Protein AF-A0A8S9FC81-F1 (afdb_monomer_lite)

Organism: NCBI:txid2052820

InterPro domains:
  IPR025254 CCDC113/CCDC96, coiled-coil [PF13870] (86-259)
  IPR051885 Coiled-coil domain-containing protein involved in ciliogenesis [PTHR15654] (4-270)

Secondary structure (DSSP, 8-state):
-HHHHHHHHHHHHHHHHHHHHHHHHHHHHHHHHHHHHHHHHHHHHHHHHHHHHHHHHHHHHHHHHTTTTSHHHHHHHHHHHHHHHHHHHHHHHHHHHHHHHHHHHHHHHHHHHHHHHHHHHHHHHHHHHHHHHHHHHHHHHHHHHHHHHHHHHHHHHHHHHHHHHHHHHHHHHHHHHHHHHHHHHHHHHHHHHHHHHHHHHHHHHHHHHHHHHHHHHHHGGGG-HHHHHHHHHHHHHHHHHHHHHHHHHHHHHHHHHHHHHHHHHHHHS--

Sequence (271 aa):
GGPQLYAQRLLRLRELREQRERAAATCRERVAARRRGGEERRARAGAEWAAFQARKKAVAVVSLGRRLGGREAAAKAVDRIQAGERDKEERVREARVENLKLKHEIQNLETILKAQGEQVEGQHFMDFELMKKENQKHSEKIDDLSDEILKLKKKVSNTVHILSQFREKLEFVEAENQGRRAELLDMETVLSQKRDILTKTKQARDRLRRNNLKLQQKRGLLGNETLLRDFEEKVDTVELLTQRLETLKCHHAGLILTCRGIQKKIKQANS

Structure (mmCIF, N/CA/C/O backbone):
data_AF-A0A8S9FC81-F1
#
_entry.id   AF-A0A8S9FC81-F1
#
loop_
_atom_site.group_PDB
_atom_site.id
_atom_site.type_symbol
_atom_site.label_atom_id
_atom_site.label_alt_id
_atom_site.label_comp_id
_atom_site.label_asym_id
_atom_site.label_entity_id
_atom_site.label_seq_id
_atom_site.pdbx_PDB_ins_code
_atom_site.Cartn_x
_atom_site.Cartn_y
_atom_site.Cartn_z
_atom_site.occupancy
_atom_site.B_iso_or_equiv
_atom_site.auth_seq_id
_atom_site.auth_comp_id
_atom_site.auth_asym_id
_atom_site.auth_atom_id
_atom_site.pdbx_PDB_model_num
ATOM 1 N N . GLY A 1 1 ? -41.881 27.854 7.661 1.00 58.25 1 GLY A N 1
ATOM 2 C CA . GLY A 1 1 ? -42.026 26.640 8.495 1.00 58.25 1 GLY A CA 1
ATOM 3 C C . GLY A 1 1 ? -41.435 26.723 9.906 1.00 58.25 1 GLY A C 1
ATOM 4 O O . GLY A 1 1 ? -41.844 25.937 10.743 1.00 58.25 1 GLY A O 1
ATOM 5 N N . GLY A 1 2 ? -40.509 27.640 10.223 1.00 72.56 2 GLY A N 1
ATOM 6 C CA . GLY A 1 2 ? -39.868 27.721 11.553 1.00 72.56 2 GLY A CA 1
ATOM 7 C C . GLY A 1 2 ? -40.775 28.033 12.765 1.00 72.56 2 GLY A C 1
ATOM 8 O O . GLY A 1 2 ? -40.686 27.314 13.761 1.00 72.56 2 GLY A O 1
ATOM 9 N N . PRO A 1 3 ? -41.674 29.041 12.718 1.00 76.88 3 PRO A N 1
ATOM 10 C CA . PRO A 1 3 ? -42.471 29.422 13.894 1.00 76.88 3 PRO A CA 1
ATOM 11 C C . PRO A 1 3 ? -43.535 28.381 14.279 1.00 76.88 3 PRO A C 1
ATOM 13 O O . PRO A 1 3 ? -43.811 28.189 15.459 1.00 76.88 3 PRO A O 1
ATOM 16 N N . GLN A 1 4 ? -44.080 27.648 13.303 1.00 78.25 4 GLN A N 1
ATOM 17 C CA . GLN A 1 4 ? -45.053 26.572 13.542 1.00 78.25 4 GLN A CA 1
ATOM 18 C C . GLN A 1 4 ? -44.409 25.355 14.226 1.00 78.25 4 GLN A C 1
ATOM 20 O O . GLN A 1 4 ? -44.964 24.823 15.183 1.00 78.25 4 GLN A O 1
ATOM 25 N N . LEU A 1 5 ? -43.201 24.960 13.804 1.00 81.81 5 LEU A N 1
ATOM 26 C CA . LEU A 1 5 ? -42.445 23.873 14.439 1.00 81.81 5 LEU A CA 1
ATOM 27 C C . LEU A 1 5 ? -42.017 24.228 15.870 1.00 81.81 5 LEU A C 1
ATOM 29 O O . LEU A 1 5 ? -42.019 23.372 16.755 1.00 81.81 5 LEU A O 1
ATOM 33 N N . TYR A 1 6 ? -41.677 25.494 16.119 1.00 86.94 6 TYR A N 1
ATOM 34 C CA . TYR A 1 6 ? -41.369 25.983 17.462 1.00 86.94 6 TYR A CA 1
ATOM 35 C C . TYR A 1 6 ? -42.603 25.956 18.379 1.00 86.94 6 TYR A C 1
ATOM 37 O O . TYR A 1 6 ? -42.530 25.425 19.488 1.00 86.94 6 TYR A O 1
ATOM 45 N N . ALA A 1 7 ? -43.758 26.425 17.892 1.00 90.19 7 ALA A N 1
ATOM 46 C CA . ALA A 1 7 ? -45.024 26.349 18.621 1.00 90.19 7 ALA A CA 1
ATOM 47 C C . ALA A 1 7 ? -45.426 24.897 18.942 1.00 90.19 7 ALA A C 1
ATOM 49 O O . ALA A 1 7 ? -45.827 24.597 20.067 1.00 90.19 7 ALA A O 1
ATOM 50 N N . GLN A 1 8 ? -45.236 23.971 17.998 1.00 91.38 8 GLN A N 1
ATOM 51 C CA . GLN A 1 8 ? -45.510 22.546 18.197 1.00 91.38 8 GLN A CA 1
ATOM 52 C C . GLN A 1 8 ? -44.597 21.917 19.266 1.00 91.38 8 GLN A C 1
ATOM 54 O O . GLN A 1 8 ? -45.060 21.139 20.100 1.00 91.38 8 GLN A O 1
ATOM 59 N N . ARG A 1 9 ? -43.309 22.291 19.305 1.00 88.94 9 ARG A N 1
ATOM 60 C CA . ARG A 1 9 ? -42.377 21.858 20.363 1.00 88.94 9 ARG A CA 1
ATOM 61 C C . ARG A 1 9 ? -42.756 22.420 21.735 1.00 88.94 9 ARG A C 1
ATOM 63 O O . ARG A 1 9 ? -42.668 21.695 22.723 1.00 88.94 9 ARG A O 1
ATOM 70 N N . LEU A 1 10 ? -43.206 23.675 21.811 1.00 93.00 10 LEU A N 1
ATOM 71 C CA . LEU A 1 10 ? -43.679 24.282 23.061 1.00 93.00 10 LEU A CA 1
ATOM 72 C C . LEU A 1 10 ? -44.943 23.600 23.596 1.00 93.00 10 LEU A C 1
ATOM 74 O O . LEU A 1 10 ? -45.017 23.315 24.792 1.00 93.00 10 LEU A O 1
ATOM 78 N N . LEU A 1 11 ? -45.901 23.282 22.720 1.00 94.56 11 LEU A N 1
ATOM 79 C CA . LEU A 1 11 ? -47.087 22.500 23.080 1.00 94.56 11 LEU A CA 1
ATOM 80 C C . LEU A 1 11 ? -46.692 21.121 23.609 1.00 94.56 11 LEU A C 1
ATOM 82 O O . LEU A 1 11 ? -47.126 20.734 24.692 1.00 94.56 11 LEU A O 1
ATOM 86 N N . ARG A 1 12 ? -45.779 20.428 22.921 1.00 93.00 12 ARG A N 1
ATOM 87 C CA . ARG A 1 12 ? -45.289 19.122 23.369 1.00 93.00 12 ARG A CA 1
ATOM 88 C C . ARG A 1 12 ? -44.595 19.184 24.731 1.00 93.00 12 ARG A C 1
ATOM 90 O O . ARG A 1 12 ? -44.791 18.306 25.564 1.00 93.00 12 ARG A O 1
ATOM 97 N N . LEU A 1 13 ? -43.801 20.223 24.987 1.00 93.62 13 LEU A N 1
ATOM 98 C CA . LEU A 1 13 ? -43.180 20.438 26.297 1.00 93.62 13 LEU A CA 1
ATOM 99 C C . LEU A 1 13 ? -44.221 20.690 27.391 1.00 93.62 13 LEU A C 1
ATOM 101 O O . LEU A 1 13 ? -44.049 20.205 28.509 1.00 93.62 13 LEU A O 1
ATOM 105 N N . ARG A 1 14 ? -45.294 21.423 27.084 1.00 94.88 14 ARG A N 1
ATOM 106 C CA . ARG A 1 14 ? -46.402 21.655 28.017 1.00 94.88 14 ARG A CA 1
ATOM 107 C C . ARG A 1 14 ? -47.142 20.357 28.336 1.00 94.88 14 ARG A C 1
ATOM 109 O O . ARG A 1 14 ? -47.314 20.051 29.511 1.00 94.88 14 ARG A O 1
ATOM 116 N N . GLU A 1 15 ? -47.474 19.559 27.324 1.00 94.81 15 GLU A N 1
ATOM 117 C CA . GLU A 1 15 ? -48.073 18.228 27.502 1.00 94.81 15 GLU A CA 1
ATOM 118 C C . GLU A 1 15 ? -47.199 17.324 28.378 1.00 94.81 15 GLU A C 1
ATOM 120 O O . GLU A 1 15 ? -47.694 16.694 29.309 1.00 94.81 15 GLU A O 1
ATOM 125 N N . LEU A 1 16 ? -45.888 17.284 28.120 1.00 93.44 16 LEU A N 1
ATOM 126 C CA . LEU A 1 16 ? -44.947 16.484 28.906 1.00 93.44 16 LEU A CA 1
ATOM 127 C C . LEU A 1 16 ? -44.860 16.959 30.363 1.00 93.44 16 LEU A C 1
ATOM 129 O O . LEU A 1 16 ? -44.743 16.135 31.271 1.00 93.44 16 LEU A O 1
ATOM 133 N N . ARG A 1 17 ? -44.939 18.272 30.611 1.00 94.31 17 ARG A N 1
ATOM 134 C CA . ARG A 1 17 ? -44.988 18.827 31.973 1.00 94.31 17 ARG A CA 1
ATOM 135 C C . ARG A 1 17 ? -46.270 18.424 32.692 1.00 94.31 17 ARG A C 1
ATOM 137 O O . ARG A 1 17 ? -46.181 17.899 33.797 1.00 94.31 17 ARG A O 1
ATOM 144 N N . GLU A 1 18 ? -47.426 18.578 32.050 1.00 95.19 18 GLU A N 1
ATOM 145 C CA . GLU A 1 18 ? -48.719 18.180 32.620 1.00 95.19 18 GLU A CA 1
ATOM 146 C C . GLU A 1 18 ? -48.777 16.669 32.893 1.00 95.19 18 GLU A C 1
ATOM 148 O O . GLU A 1 18 ? -49.243 16.240 33.947 1.00 95.19 18 GLU A O 1
ATOM 153 N N . GLN A 1 19 ? -48.246 15.842 31.987 1.00 93.00 19 GLN A N 1
ATOM 154 C CA . GLN A 1 19 ? -48.115 14.398 32.201 1.00 93.00 19 GLN A CA 1
ATOM 155 C C . GLN A 1 19 ? -47.216 14.084 33.401 1.00 93.00 19 GLN A C 1
ATOM 157 O O . GLN A 1 19 ? -47.571 13.242 34.229 1.00 93.00 19 GLN A O 1
ATOM 162 N N . ARG A 1 20 ? -46.082 14.783 33.539 1.00 93.38 20 ARG A N 1
ATOM 163 C CA . ARG A 1 20 ? -45.175 14.620 34.683 1.00 93.38 20 ARG A CA 1
ATOM 164 C C . ARG A 1 20 ? -45.843 15.015 35.997 1.00 93.38 20 ARG A C 1
ATOM 166 O O . ARG A 1 20 ? -45.662 14.327 36.997 1.00 93.38 20 ARG A O 1
ATOM 173 N N . GLU A 1 21 ? -46.612 16.098 36.003 1.00 94.38 21 GLU A N 1
ATOM 174 C CA . GLU A 1 21 ? -47.342 16.573 37.181 1.00 94.38 21 GLU A CA 1
ATOM 175 C C . GLU A 1 21 ? -48.452 15.607 37.591 1.00 94.38 21 GLU A C 1
ATOM 177 O O . GLU A 1 21 ? -48.529 15.243 38.765 1.00 94.38 21 GLU A O 1
ATOM 182 N N . ARG A 1 22 ? -49.249 15.113 36.634 1.00 94.50 22 ARG A N 1
ATOM 183 C CA . ARG A 1 22 ? -50.271 14.084 36.889 1.00 94.50 22 ARG A CA 1
ATOM 184 C C . ARG A 1 22 ? -49.640 12.806 37.437 1.00 94.50 22 ARG A C 1
ATOM 186 O O . ARG A 1 22 ? -50.072 12.307 38.471 1.00 94.50 22 ARG A O 1
ATOM 193 N N . ALA A 1 23 ? -48.569 12.321 36.807 1.00 92.56 23 ALA A N 1
ATOM 194 C CA . ALA A 1 23 ? -47.841 11.146 37.279 1.00 92.56 23 ALA A CA 1
ATOM 195 C C . ALA A 1 23 ? -47.263 11.352 38.692 1.00 92.56 23 ALA A C 1
ATOM 197 O O . ALA A 1 23 ? -47.355 10.461 39.539 1.00 92.56 23 ALA A O 1
ATOM 198 N N . ALA A 1 24 ? -46.714 12.537 38.978 1.00 93.56 24 ALA A N 1
ATOM 199 C CA . ALA A 1 24 ? -46.225 12.888 40.306 1.00 93.56 24 ALA A CA 1
ATOM 200 C C . ALA A 1 24 ? -47.358 12.931 41.344 1.00 93.56 24 ALA A C 1
ATOM 202 O O . ALA A 1 24 ? -47.174 12.420 42.449 1.00 93.56 24 ALA A O 1
ATOM 203 N N . ALA A 1 25 ? -48.524 13.486 41.000 1.00 95.12 25 ALA A N 1
ATOM 204 C CA . ALA A 1 25 ? -49.698 13.529 41.871 1.00 95.12 25 ALA A CA 1
ATOM 205 C C . ALA A 1 25 ? -50.192 12.117 42.217 1.00 95.12 25 ALA A C 1
ATOM 207 O O . ALA A 1 25 ? -50.271 11.769 43.396 1.00 95.12 25 ALA A O 1
ATOM 208 N N . THR A 1 26 ? -50.384 11.254 41.216 1.00 95.12 26 THR A N 1
ATOM 209 C CA . THR A 1 26 ? -50.772 9.851 41.434 1.00 95.12 26 THR A CA 1
ATOM 210 C C . THR A 1 26 ? -49.737 9.100 42.277 1.00 95.12 26 THR A C 1
ATOM 212 O O . THR A 1 26 ? -50.085 8.297 43.145 1.00 95.12 26 THR A O 1
ATOM 215 N N . CYS A 1 27 ? -48.442 9.358 42.070 1.00 93.50 27 CYS A N 1
ATOM 216 C CA . CYS A 1 27 ? -47.391 8.742 42.877 1.00 93.50 27 CYS A CA 1
ATOM 217 C C . CYS A 1 27 ? -47.462 9.203 44.345 1.00 93.50 27 CYS A C 1
ATOM 219 O O . CYS A 1 27 ? -47.401 8.371 45.254 1.00 93.50 27 CYS A O 1
ATOM 221 N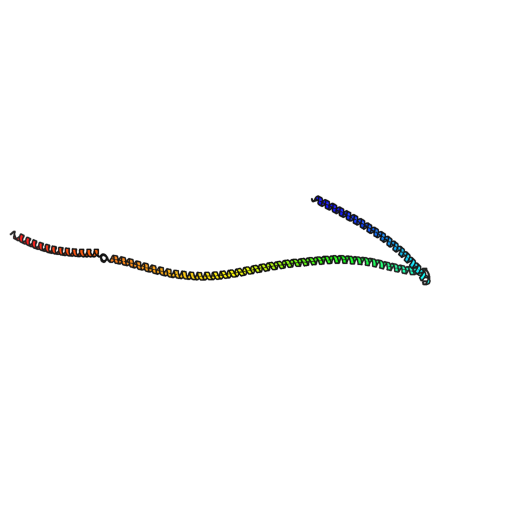 N . ARG A 1 28 ? -47.677 10.505 44.591 1.00 94.31 28 ARG A N 1
ATOM 222 C CA . ARG A 1 28 ? -47.869 11.065 45.943 1.00 94.31 28 ARG A CA 1
ATOM 223 C C . ARG A 1 28 ? -49.071 10.439 46.648 1.00 94.31 28 ARG A C 1
ATOM 225 O O . ARG A 1 28 ? -48.942 10.033 47.802 1.00 94.31 28 ARG A O 1
ATOM 232 N N . GLU A 1 29 ? -50.201 10.296 45.961 1.00 94.88 29 GLU A N 1
ATOM 233 C CA . GLU A 1 29 ? -51.402 9.653 46.508 1.00 94.88 29 GLU A CA 1
ATOM 234 C C . GLU A 1 29 ? -51.147 8.193 46.894 1.00 94.88 29 GLU A C 1
ATOM 236 O O . GLU A 1 29 ? -51.486 7.771 48.002 1.00 94.88 29 GLU A O 1
ATOM 241 N N . ARG A 1 30 ? -50.476 7.425 46.026 1.00 93.75 30 ARG A N 1
ATOM 242 C CA . ARG A 1 30 ? -50.107 6.028 46.307 1.00 93.75 30 ARG A CA 1
ATOM 243 C C . ARG A 1 30 ? -49.173 5.911 47.509 1.00 93.75 30 ARG A C 1
ATOM 245 O O . ARG A 1 30 ? -49.342 5.005 48.327 1.00 93.75 30 ARG A O 1
ATOM 252 N N . VAL A 1 31 ? -48.203 6.817 47.636 1.00 94.38 31 VAL A N 1
ATOM 253 C CA . VAL A 1 31 ? -47.306 6.873 48.800 1.00 94.38 31 VAL A CA 1
ATOM 254 C C . VAL A 1 31 ? -48.097 7.187 50.068 1.00 94.38 31 VAL A C 1
ATOM 256 O O . VAL A 1 31 ? -47.929 6.487 51.066 1.00 94.38 31 VAL A O 1
ATOM 259 N N . ALA A 1 32 ? -48.995 8.174 50.033 1.00 94.25 32 ALA A N 1
ATOM 260 C CA . ALA A 1 32 ? -49.833 8.535 51.174 1.00 94.25 32 ALA A CA 1
ATOM 261 C C . ALA A 1 32 ? -50.751 7.378 51.605 1.00 94.25 32 ALA A C 1
ATOM 263 O O . ALA A 1 32 ? -50.817 7.050 52.789 1.00 94.25 32 ALA A O 1
ATOM 264 N N . ALA A 1 33 ? -51.397 6.698 50.654 1.00 94.38 33 ALA A N 1
ATOM 265 C CA . ALA A 1 33 ? -52.229 5.528 50.928 1.00 94.38 33 ALA A CA 1
ATOM 266 C C . ALA A 1 33 ? -51.424 4.378 51.559 1.00 94.38 33 ALA A C 1
ATOM 268 O O . ALA A 1 33 ? -51.856 3.784 52.548 1.00 94.38 33 ALA A O 1
ATOM 269 N N . ARG A 1 34 ? -50.219 4.092 51.041 1.00 92.94 34 ARG A N 1
ATOM 270 C CA . ARG A 1 34 ? -49.327 3.075 51.623 1.00 92.94 34 ARG A CA 1
ATOM 271 C C . ARG A 1 34 ? -48.847 3.442 53.025 1.00 92.94 34 ARG A C 1
ATOM 273 O O . ARG A 1 34 ? -48.749 2.543 53.858 1.00 92.94 34 ARG A O 1
ATOM 280 N N . ARG A 1 35 ? -48.560 4.723 53.287 1.00 94.00 35 ARG A N 1
ATOM 281 C CA . ARG A 1 35 ? -48.180 5.214 54.621 1.00 94.00 35 ARG A CA 1
ATOM 282 C C . ARG A 1 35 ? -49.304 4.997 55.626 1.00 94.00 35 ARG A C 1
ATOM 284 O O . ARG A 1 35 ? -49.068 4.305 56.609 1.00 94.00 35 ARG A O 1
ATOM 291 N N . ARG A 1 36 ? -50.524 5.448 55.309 1.00 94.12 36 ARG A N 1
ATOM 292 C CA . ARG A 1 36 ? -51.711 5.240 56.159 1.00 94.12 36 ARG A CA 1
ATOM 293 C C . ARG A 1 36 ? -51.942 3.762 56.474 1.00 94.12 36 ARG A C 1
ATOM 295 O O . ARG A 1 36 ? -51.970 3.373 57.635 1.00 94.12 36 ARG A O 1
ATOM 302 N N . GLY A 1 37 ? -51.967 2.904 55.451 1.00 94.69 37 GLY A N 1
ATOM 303 C CA . GLY A 1 37 ? -52.113 1.461 55.674 1.00 94.69 37 GLY A CA 1
ATOM 304 C C . GLY A 1 37 ? -50.946 0.839 56.458 1.00 94.69 37 GLY A C 1
ATOM 305 O O . GLY A 1 37 ? -51.113 -0.168 57.141 1.00 94.69 37 GLY A O 1
ATOM 306 N N . GLY A 1 38 ? -49.744 1.414 56.365 1.00 92.19 38 GLY A N 1
ATOM 307 C CA . GLY A 1 38 ? -48.591 1.021 57.173 1.00 92.19 38 GLY A CA 1
ATOM 308 C C . GLY A 1 38 ? -48.750 1.392 58.647 1.00 92.19 38 GLY A C 1
ATOM 309 O O . GLY A 1 38 ? -48.479 0.556 59.506 1.00 92.19 38 GLY A O 1
ATOM 310 N N . GLU A 1 39 ? -49.207 2.607 58.933 1.00 93.75 39 GLU A N 1
ATOM 311 C CA . GLU A 1 39 ? -49.484 3.104 60.286 1.00 93.75 39 GLU A CA 1
ATOM 312 C C . GLU A 1 39 ? -50.587 2.287 60.962 1.00 93.75 39 GLU A C 1
ATOM 314 O O . GLU A 1 39 ? -50.391 1.811 62.077 1.00 93.75 39 GLU A O 1
ATOM 319 N N . GLU A 1 40 ? -51.686 2.010 60.259 1.00 95.44 40 GLU A N 1
ATOM 320 C CA . GLU A 1 40 ? -52.773 1.165 60.767 1.00 95.44 40 GLU A CA 1
ATOM 321 C C . GLU A 1 40 ? -52.289 -0.247 61.122 1.00 95.44 40 GLU A C 1
ATOM 323 O O . GLU A 1 40 ? -52.582 -0.756 62.205 1.00 95.44 40 GLU A O 1
ATOM 328 N N . ARG A 1 41 ? -51.507 -0.885 60.239 1.00 93.75 41 ARG A N 1
ATOM 329 C CA . ARG A 1 41 ? -50.928 -2.211 60.515 1.00 93.75 41 ARG A CA 1
ATOM 330 C C . ARG A 1 41 ? -49.973 -2.185 61.706 1.00 93.75 41 ARG A C 1
ATOM 332 O O . ARG A 1 41 ? -49.998 -3.111 62.511 1.00 93.75 41 ARG A O 1
ATOM 339 N N . ARG A 1 42 ? -49.153 -1.136 61.839 1.00 90.88 42 ARG A N 1
ATOM 340 C CA . ARG A 1 42 ? -48.254 -0.958 62.992 1.00 90.88 42 ARG A CA 1
ATOM 341 C C . ARG A 1 42 ? -49.037 -0.780 64.288 1.00 90.88 42 ARG A C 1
ATOM 343 O O . ARG A 1 42 ? -48.679 -1.401 65.282 1.00 90.88 42 ARG A O 1
ATOM 350 N N . ALA A 1 43 ? -50.106 0.013 64.268 1.00 93.44 43 ALA A N 1
ATOM 351 C CA . ALA A 1 43 ? -50.966 0.224 65.425 1.00 93.44 43 ALA A CA 1
ATOM 352 C C . ALA A 1 43 ? -51.638 -1.084 65.871 1.00 93.44 43 ALA A C 1
ATOM 354 O O . ALA A 1 43 ? -51.575 -1.432 67.049 1.00 93.44 43 ALA A O 1
ATOM 355 N N . ARG A 1 44 ? -52.198 -1.855 64.926 1.00 95.38 44 ARG A N 1
ATOM 356 C CA . ARG A 1 44 ? -52.795 -3.175 65.206 1.00 95.38 44 ARG A CA 1
ATOM 357 C C . ARG A 1 44 ? -51.776 -4.150 65.795 1.00 95.38 44 ARG A C 1
ATOM 359 O O . ARG A 1 44 ? -52.012 -4.694 66.868 1.00 95.38 44 ARG A O 1
ATOM 366 N N . ALA A 1 45 ? -50.618 -4.298 65.150 1.00 92.88 45 ALA A N 1
ATOM 367 C CA . ALA A 1 45 ? -49.550 -5.170 65.636 1.00 92.88 45 ALA A CA 1
ATOM 368 C C . ALA A 1 45 ? -49.045 -4.748 67.027 1.00 92.88 45 ALA A C 1
ATOM 370 O O . ALA A 1 45 ? -48.783 -5.596 67.874 1.00 92.88 45 ALA A O 1
ATOM 371 N N . GLY A 1 46 ? -48.941 -3.440 67.288 1.00 92.00 46 GLY A N 1
ATOM 372 C CA . GLY A 1 46 ? -48.570 -2.908 68.598 1.00 92.00 46 GLY A CA 1
ATOM 373 C C . GLY A 1 46 ? -49.591 -3.242 69.690 1.00 92.00 46 GLY A C 1
ATOM 374 O O . GLY A 1 46 ? -49.198 -3.645 70.785 1.00 92.00 46 GLY A O 1
ATOM 375 N N . ALA A 1 47 ? -50.888 -3.132 69.392 1.00 94.06 47 ALA A N 1
ATOM 376 C CA . ALA A 1 47 ? -51.959 -3.477 70.327 1.00 94.06 47 ALA A CA 1
ATOM 377 C C . ALA A 1 47 ? -51.991 -4.984 70.640 1.00 94.06 47 ALA A C 1
ATOM 379 O O . ALA A 1 47 ? -52.038 -5.372 71.809 1.00 94.06 47 ALA A O 1
ATOM 380 N N . GLU A 1 48 ? -51.895 -5.834 69.613 1.00 95.25 48 GLU A N 1
ATOM 381 C CA . GLU A 1 48 ? -51.809 -7.293 69.771 1.00 95.25 48 GLU A CA 1
ATOM 382 C C . GLU A 1 48 ? -50.569 -7.701 70.578 1.00 95.25 48 GLU A C 1
ATOM 384 O O . GLU A 1 48 ? -50.653 -8.525 71.492 1.00 95.25 48 GLU A O 1
ATOM 389 N N . TRP A 1 49 ? -49.423 -7.071 70.303 1.00 91.38 49 TRP A N 1
ATOM 390 C CA . TRP A 1 49 ? -48.183 -7.300 71.039 1.00 91.38 49 TRP A CA 1
ATOM 391 C C . TRP A 1 49 ? -48.292 -6.895 72.511 1.00 91.38 49 TRP A C 1
ATOM 393 O O . TRP A 1 49 ? -47.873 -7.645 73.395 1.00 91.38 49 TRP A O 1
ATOM 403 N N . ALA A 1 50 ? -48.892 -5.739 72.799 1.00 92.69 50 ALA A N 1
ATOM 404 C CA . ALA A 1 50 ? -49.119 -5.284 74.167 1.00 92.69 50 ALA A CA 1
ATOM 405 C C . ALA A 1 50 ? -50.033 -6.250 74.940 1.00 92.69 50 ALA A C 1
ATOM 407 O O . ALA A 1 50 ? -49.722 -6.610 76.079 1.00 92.69 50 ALA A O 1
ATOM 408 N N . ALA A 1 51 ? -51.109 -6.729 74.308 1.00 94.62 51 ALA A N 1
ATOM 409 C CA . ALA A 1 51 ? -52.011 -7.719 74.894 1.00 94.62 51 ALA A CA 1
ATOM 410 C C . ALA A 1 51 ? -51.294 -9.051 75.178 1.00 94.62 51 ALA A C 1
ATOM 412 O O . ALA A 1 51 ? -51.431 -9.620 76.266 1.00 94.62 51 ALA A O 1
ATOM 413 N N . PHE A 1 52 ? -50.470 -9.523 74.238 1.00 93.50 52 PHE A N 1
ATOM 414 C CA . PHE A 1 52 ? -49.649 -10.719 74.422 1.00 93.50 52 PHE A CA 1
ATOM 415 C C . PHE A 1 52 ? -48.657 -10.563 75.583 1.00 93.50 52 PHE A C 1
ATOM 417 O O . PHE A 1 52 ? -48.576 -11.440 76.445 1.00 93.50 52 PHE A O 1
ATOM 424 N N . GLN A 1 53 ? -47.953 -9.432 75.665 1.00 92.31 53 GLN A N 1
ATOM 425 C CA . GLN A 1 53 ? -47.001 -9.153 76.744 1.00 92.31 53 GLN A CA 1
ATOM 426 C C . GLN A 1 53 ? -47.678 -9.057 78.116 1.00 92.31 53 GLN A C 1
ATOM 428 O O . GLN A 1 53 ? -47.136 -9.564 79.103 1.00 92.31 53 GLN A O 1
ATOM 433 N N . ALA A 1 54 ? -48.879 -8.476 78.187 1.00 92.38 54 ALA A N 1
ATOM 434 C CA . ALA A 1 54 ? -49.681 -8.443 79.407 1.00 92.38 54 ALA A CA 1
ATOM 435 C C . ALA A 1 54 ? -50.091 -9.857 79.852 1.00 92.38 54 ALA A C 1
ATOM 437 O O . ALA A 1 54 ? -49.948 -10.205 81.027 1.00 92.38 54 ALA A O 1
ATOM 438 N N . ARG A 1 55 ? -50.520 -10.712 78.911 1.00 93.50 55 ARG A N 1
ATOM 439 C CA . ARG A 1 55 ? -50.854 -12.117 79.190 1.00 93.50 55 ARG A CA 1
ATOM 440 C C . ARG A 1 55 ? -49.629 -12.916 79.642 1.00 93.50 55 ARG A C 1
ATOM 442 O O . ARG A 1 55 ? -49.712 -13.631 80.640 1.00 93.50 55 ARG A O 1
ATOM 449 N N . LYS A 1 56 ? -48.486 -12.758 78.962 1.00 93.12 56 LYS A N 1
ATOM 450 C CA . LYS A 1 56 ? -47.201 -13.373 79.339 1.00 93.12 56 LYS A CA 1
ATOM 451 C C . LYS A 1 56 ? -46.802 -12.970 80.762 1.00 93.12 56 LYS A C 1
ATOM 453 O O . LYS A 1 56 ? -46.480 -13.841 81.569 1.00 93.12 56 LYS A O 1
ATOM 458 N N . LYS A 1 57 ? -46.909 -11.678 81.100 1.00 91.81 57 LYS A N 1
ATOM 459 C CA . LYS A 1 57 ? -46.629 -11.155 82.447 1.00 91.81 57 LYS A CA 1
ATOM 460 C C . LYS A 1 57 ? -47.549 -11.767 83.502 1.00 91.81 57 LYS A C 1
ATOM 462 O O . LYS A 1 57 ? -47.063 -12.236 84.527 1.00 91.81 57 LYS A O 1
ATOM 467 N N . ALA A 1 58 ? -48.858 -11.804 83.253 1.00 90.38 58 ALA A N 1
ATOM 468 C CA . ALA A 1 58 ? -49.832 -12.351 84.197 1.00 90.38 58 ALA A CA 1
ATOM 469 C C . ALA A 1 58 ? -49.542 -13.824 84.539 1.00 90.38 58 ALA A C 1
ATOM 471 O O . ALA A 1 58 ? -49.497 -14.185 85.716 1.00 90.38 58 ALA A O 1
ATOM 472 N N . VAL A 1 59 ? -49.270 -14.654 83.526 1.00 92.06 59 VAL A N 1
ATOM 473 C CA . VAL A 1 59 ? -48.921 -16.073 83.714 1.00 92.06 59 VAL A CA 1
ATOM 474 C C . VAL A 1 59 ? -47.592 -16.222 84.460 1.00 92.06 59 VAL A C 1
ATOM 476 O O . VAL A 1 59 ? -47.505 -16.985 85.425 1.00 92.06 59 VAL A O 1
ATOM 479 N N . ALA A 1 60 ? -46.569 -15.456 84.073 1.00 89.12 60 ALA A N 1
ATOM 480 C CA . ALA A 1 60 ? -45.252 -15.514 84.700 1.00 89.12 60 ALA A CA 1
ATOM 481 C C . ALA A 1 60 ? -45.306 -15.129 86.191 1.00 89.12 60 ALA A C 1
ATOM 483 O O . ALA A 1 60 ? -44.766 -15.853 87.026 1.00 89.12 60 ALA A O 1
ATOM 484 N N . VAL A 1 61 ? -46.031 -14.065 86.553 1.00 90.38 61 VAL A N 1
ATOM 485 C CA . VAL A 1 61 ? -46.177 -13.612 87.948 1.00 90.38 61 VAL A CA 1
ATOM 486 C C . VAL A 1 61 ? -46.898 -14.642 88.818 1.00 90.38 61 VAL A C 1
ATOM 488 O O . VAL A 1 61 ? -46.478 -14.878 89.950 1.00 90.38 61 VAL A O 1
ATOM 491 N N . VAL A 1 62 ? -47.944 -15.296 88.301 1.00 87.75 62 VAL A N 1
ATOM 492 C CA . VAL A 1 62 ? -48.645 -16.372 89.025 1.00 87.75 62 VAL A CA 1
ATOM 493 C C . VAL A 1 62 ? -47.724 -17.575 89.245 1.00 87.75 62 VAL A C 1
ATOM 495 O O . VAL A 1 62 ? -47.671 -18.113 90.350 1.00 87.75 62 VAL A O 1
ATOM 498 N N . SER A 1 63 ? -46.961 -17.972 88.222 1.00 85.88 63 SER A N 1
ATOM 499 C CA . SER A 1 63 ? -46.065 -19.133 88.308 1.00 85.88 63 SER A CA 1
ATOM 500 C C . SER A 1 63 ? -44.860 -18.906 89.234 1.00 85.88 63 SER A C 1
ATOM 502 O O . SER A 1 63 ? -44.466 -19.805 89.979 1.00 85.88 63 SER A O 1
ATOM 504 N N . LEU A 1 64 ? -44.300 -17.692 89.236 1.00 83.81 64 LEU A N 1
ATOM 505 C CA . LEU A 1 64 ? -43.110 -17.330 90.007 1.00 83.81 64 LEU A CA 1
ATOM 506 C C . LEU A 1 64 ? -43.434 -16.818 91.417 1.00 83.81 64 LEU A C 1
ATOM 508 O O . LEU A 1 64 ? -42.578 -16.888 92.299 1.00 83.81 64 LEU A O 1
ATOM 512 N N . GLY A 1 65 ? -44.664 -16.355 91.663 1.00 80.56 65 GLY A N 1
ATOM 513 C CA . GLY A 1 65 ? -45.091 -15.798 92.951 1.00 80.56 65 GLY A CA 1
ATOM 514 C C . GLY A 1 65 ? -44.948 -16.767 94.125 1.00 80.56 65 GLY A C 1
ATOM 515 O O . GLY A 1 65 ? -44.621 -16.339 95.229 1.00 80.56 65 GLY A O 1
ATOM 516 N N . ARG A 1 66 ? -45.107 -18.076 93.878 1.00 77.06 66 ARG A N 1
ATOM 517 C CA . ARG A 1 66 ? -44.881 -19.127 94.889 1.00 77.06 66 ARG A CA 1
ATOM 518 C C . ARG A 1 66 ? -43.399 -19.373 95.197 1.00 77.06 66 ARG A C 1
ATOM 520 O O . ARG A 1 66 ? -43.096 -19.871 96.271 1.00 77.06 66 ARG A O 1
ATOM 527 N N . ARG A 1 67 ? -42.487 -19.056 94.269 1.00 77.25 67 ARG A N 1
ATOM 528 C CA . ARG A 1 67 ? -41.044 -19.356 94.376 1.00 77.25 67 ARG A CA 1
ATOM 529 C C . ARG A 1 67 ? -40.202 -18.176 94.863 1.00 77.25 67 ARG A C 1
ATOM 531 O O . ARG A 1 67 ? -39.171 -18.396 95.478 1.00 77.25 67 ARG A O 1
ATOM 538 N N . LEU A 1 68 ? -40.620 -16.942 94.579 1.00 75.56 68 LEU A N 1
ATOM 539 C CA . LEU A 1 68 ? -39.826 -15.725 94.817 1.00 75.56 68 LEU A CA 1
ATOM 540 C C . LEU A 1 68 ? -40.318 -14.887 96.010 1.00 75.56 68 LEU A C 1
ATOM 542 O O . LEU A 1 68 ? -40.009 -13.703 96.097 1.00 75.56 68 LEU A O 1
ATOM 546 N N . GLY A 1 69 ? -41.084 -15.485 96.928 1.00 76.31 69 GLY A N 1
ATOM 547 C CA . GLY A 1 69 ? -41.497 -14.822 98.170 1.00 76.31 69 GLY A CA 1
ATOM 548 C C . GLY A 1 69 ? -42.677 -13.853 98.031 1.00 76.31 69 GLY A C 1
ATOM 549 O O . GLY A 1 69 ? -42.812 -12.944 98.842 1.00 76.31 69 GLY A O 1
ATOM 550 N N . GLY A 1 70 ? -43.537 -14.028 97.020 1.00 85.81 70 GLY A N 1
ATOM 551 C CA . GLY A 1 70 ? -44.777 -13.262 96.864 1.00 85.81 70 GLY A CA 1
ATOM 552 C C . GLY A 1 70 ? -44.996 -12.683 95.465 1.00 85.81 70 GLY A C 1
ATOM 553 O O . GLY A 1 70 ? -44.107 -12.652 94.610 1.00 85.81 70 GLY A O 1
ATOM 554 N N . ARG A 1 71 ? -46.223 -12.205 95.225 1.00 84.75 71 ARG A N 1
ATOM 555 C CA . ARG A 1 71 ? -46.666 -11.681 93.920 1.00 84.75 71 ARG A CA 1
ATOM 556 C C . ARG A 1 71 ? -45.874 -10.446 93.478 1.00 84.75 71 ARG A C 1
ATOM 558 O O . ARG A 1 71 ? -45.574 -10.315 92.296 1.00 84.75 71 ARG A O 1
ATOM 565 N N . GLU A 1 72 ? -45.511 -9.566 94.409 1.00 84.50 72 GLU A N 1
ATOM 566 C CA . GLU A 1 72 ? -44.776 -8.331 94.104 1.00 84.50 72 GLU A CA 1
ATOM 567 C C . GLU A 1 72 ? -43.316 -8.583 93.714 1.00 84.50 72 GLU A C 1
ATOM 569 O O . GLU A 1 72 ? -42.824 -7.998 92.748 1.00 84.50 72 GLU A O 1
ATOM 574 N N . ALA A 1 73 ? -42.628 -9.484 94.420 1.00 85.06 73 ALA A N 1
ATOM 575 C CA . ALA A 1 73 ? -41.257 -9.867 94.092 1.00 85.06 73 ALA A CA 1
ATOM 576 C C . ALA A 1 73 ? -41.186 -10.553 92.716 1.00 85.06 73 ALA A C 1
ATOM 578 O O . ALA A 1 73 ? -40.326 -10.223 91.895 1.00 85.06 73 ALA A O 1
ATOM 579 N N . ALA A 1 74 ? -42.154 -11.427 92.414 1.00 87.25 74 ALA A N 1
ATOM 580 C CA . ALA A 1 74 ? -42.299 -12.036 91.095 1.00 87.25 74 ALA A CA 1
ATOM 581 C C . ALA A 1 74 ? -42.629 -11.009 89.995 1.00 87.25 74 ALA A C 1
ATOM 583 O O . ALA A 1 74 ? -42.055 -11.085 88.912 1.00 87.25 74 ALA A O 1
ATOM 584 N N . ALA A 1 75 ? -43.493 -10.022 90.261 1.00 88.62 75 ALA A N 1
ATOM 585 C CA . ALA A 1 75 ? -43.791 -8.942 89.315 1.00 88.62 75 ALA A CA 1
ATOM 586 C C . ALA A 1 75 ? -42.545 -8.120 88.963 1.00 88.62 75 ALA A C 1
ATOM 588 O O . ALA A 1 75 ? -42.254 -7.947 87.780 1.00 88.62 75 ALA A O 1
ATOM 589 N N . LYS A 1 76 ? -41.752 -7.714 89.964 1.00 89.00 76 LYS A N 1
ATOM 590 C CA . LYS A 1 76 ? -40.492 -6.980 89.749 1.00 89.00 76 LYS A CA 1
ATOM 591 C C . LYS A 1 76 ? -39.467 -7.796 88.952 1.00 89.00 76 LYS A C 1
ATOM 593 O O . LYS A 1 76 ? -38.775 -7.239 88.103 1.00 89.00 76 LYS A O 1
ATOM 598 N N . ALA A 1 77 ? -39.364 -9.103 89.202 1.00 88.75 77 ALA A N 1
ATOM 599 C CA . ALA A 1 77 ? -38.460 -9.981 88.458 1.00 88.75 77 ALA A CA 1
ATOM 600 C C . ALA A 1 77 ? -38.886 -10.141 86.987 1.00 88.75 77 ALA A C 1
ATOM 602 O O . ALA A 1 77 ? -38.053 -10.021 86.089 1.00 88.75 77 ALA A O 1
ATOM 603 N N . VAL A 1 78 ? -40.182 -10.351 86.732 1.00 90.75 78 VAL A N 1
ATOM 604 C CA . VAL A 1 78 ? -40.735 -10.459 85.372 1.00 90.75 78 VAL A CA 1
ATOM 605 C C . VAL A 1 78 ? -40.589 -9.144 84.607 1.00 90.75 78 VAL A C 1
ATOM 607 O O . VAL A 1 78 ? -40.225 -9.177 83.435 1.00 90.75 78 VAL A O 1
ATOM 610 N N . ASP A 1 79 ? -40.789 -7.998 85.261 1.00 91.12 79 ASP A N 1
ATOM 611 C CA . ASP A 1 79 ? -40.599 -6.683 84.641 1.00 91.12 79 ASP A CA 1
ATOM 612 C C . ASP A 1 79 ? -39.156 -6.453 84.181 1.00 91.12 79 ASP A C 1
ATOM 614 O O . ASP A 1 79 ? -38.935 -5.979 83.067 1.00 91.12 79 ASP A O 1
ATOM 618 N N . ARG A 1 80 ? -38.163 -6.865 84.981 1.00 91.94 80 ARG A N 1
ATOM 619 C CA . ARG A 1 80 ? -36.746 -6.802 84.581 1.00 91.94 80 ARG A CA 1
ATOM 620 C C . ARG A 1 80 ? -36.450 -7.677 83.361 1.00 91.94 80 ARG A C 1
ATOM 622 O O . ARG A 1 80 ? -35.722 -7.251 82.469 1.00 91.94 80 ARG A O 1
ATOM 629 N N . ILE A 1 81 ? -37.021 -8.882 83.305 1.00 90.50 81 ILE A N 1
ATOM 630 C CA . ILE A 1 81 ? -36.845 -9.798 82.167 1.00 90.50 81 ILE A CA 1
ATOM 631 C C . ILE A 1 81 ? -37.515 -9.229 80.913 1.00 90.50 81 ILE A C 1
ATOM 633 O O . ILE A 1 81 ? -36.882 -9.177 79.862 1.00 90.50 81 ILE A O 1
ATOM 637 N N . GLN A 1 82 ? -38.760 -8.755 81.018 1.00 92.56 82 GLN A N 1
ATOM 638 C CA . GLN A 1 82 ? -39.485 -8.168 79.888 1.00 92.56 82 GLN A CA 1
ATOM 639 C C . GLN A 1 82 ? -38.818 -6.891 79.368 1.00 92.56 82 GLN A C 1
ATOM 641 O O . GLN A 1 82 ? -38.825 -6.668 78.160 1.00 92.56 82 GLN A O 1
ATOM 646 N N . ALA A 1 83 ? -38.224 -6.070 80.238 1.00 91.88 83 ALA A N 1
ATOM 647 C CA . ALA A 1 83 ? -37.419 -4.926 79.812 1.00 91.88 83 ALA A CA 1
ATOM 648 C C . ALA A 1 83 ? -36.206 -5.381 78.981 1.00 91.88 83 ALA A C 1
ATOM 650 O O . ALA A 1 8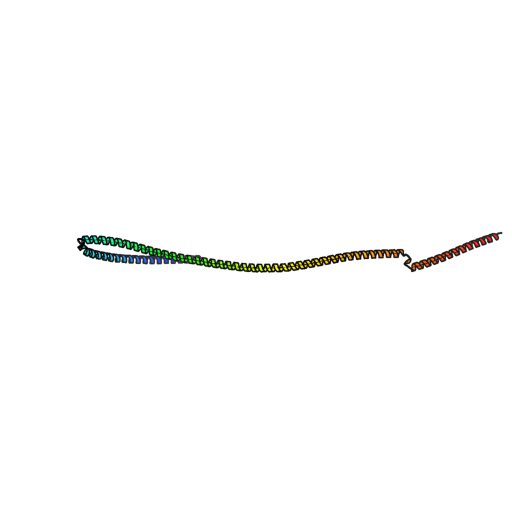3 ? -36.036 -4.938 77.850 1.00 91.88 83 ALA A O 1
ATOM 651 N N . GLY A 1 84 ? -35.436 -6.359 79.472 1.00 93.81 84 GLY A N 1
ATOM 652 C CA . GLY A 1 84 ? -34.289 -6.894 78.730 1.00 93.81 84 GLY A CA 1
ATOM 653 C C . GLY A 1 84 ? -34.660 -7.608 77.420 1.00 93.81 84 GLY A C 1
ATOM 654 O O . GLY A 1 84 ? -33.895 -7.565 76.457 1.00 93.81 84 GLY A O 1
ATOM 655 N N . GLU A 1 85 ? -35.823 -8.264 77.352 1.00 92.62 85 GLU A N 1
ATOM 656 C CA . GLU A 1 85 ? -36.360 -8.829 76.105 1.00 92.62 85 GLU A CA 1
ATOM 657 C C . GLU A 1 85 ? -36.699 -7.731 75.090 1.00 92.62 85 GLU A C 1
ATOM 659 O O . GLU A 1 85 ? -36.330 -7.857 73.923 1.00 92.62 85 GLU A O 1
ATOM 664 N N . ARG A 1 86 ? -37.340 -6.639 75.531 1.00 90.88 86 ARG A N 1
ATOM 665 C CA . ARG A 1 86 ? -37.675 -5.493 74.670 1.00 90.88 86 ARG A CA 1
ATOM 666 C C . ARG A 1 86 ? -36.427 -4.842 74.085 1.00 90.88 86 ARG A C 1
ATOM 668 O O . ARG A 1 86 ? -36.377 -4.649 72.873 1.00 90.88 86 ARG A O 1
ATOM 675 N N . ASP A 1 87 ? -35.410 -4.597 74.909 1.00 94.19 87 ASP A N 1
ATOM 676 C CA . ASP A 1 87 ? -34.144 -4.005 74.457 1.00 94.19 87 ASP A CA 1
ATOM 677 C C . ASP A 1 87 ? -33.463 -4.887 73.397 1.00 94.19 87 ASP A C 1
ATOM 679 O O . ASP A 1 87 ? -32.938 -4.403 72.393 1.00 94.19 87 ASP A O 1
ATOM 683 N N . LYS A 1 88 ? -33.483 -6.214 73.588 1.00 95.25 88 LYS A N 1
ATOM 684 C CA . LYS A 1 88 ? -32.934 -7.163 72.607 1.00 95.25 88 LYS A CA 1
ATOM 685 C C . LYS A 1 88 ? -33.755 -7.193 71.320 1.00 95.25 88 LYS A C 1
ATOM 687 O O . LYS A 1 88 ? -33.175 -7.223 70.237 1.00 95.25 88 LYS A O 1
ATOM 692 N N . GLU A 1 89 ? -35.082 -7.186 71.414 1.00 91.69 89 GLU A N 1
ATOM 693 C CA . GLU A 1 89 ? -35.961 -7.143 70.243 1.00 91.69 89 GLU A CA 1
ATOM 694 C C . GLU A 1 89 ? -35.795 -5.857 69.432 1.00 91.69 89 GLU A C 1
ATOM 696 O O . GLU A 1 89 ? -35.846 -5.905 68.203 1.00 91.69 89 GLU A O 1
ATOM 701 N N . GLU A 1 90 ? -35.583 -4.719 70.093 1.00 92.44 90 GLU A N 1
ATOM 702 C CA . GLU A 1 90 ? -35.293 -3.448 69.433 1.00 92.44 90 GLU A CA 1
ATOM 703 C C . GLU A 1 90 ? -33.983 -3.507 68.653 1.00 92.44 90 GLU A C 1
ATOM 705 O O . GLU A 1 90 ? -33.999 -3.285 67.441 1.00 92.44 90 GLU A O 1
A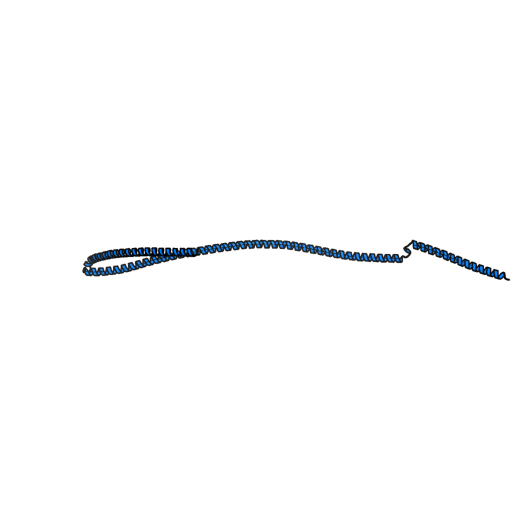TOM 710 N N . ARG A 1 91 ? -32.899 -3.974 69.280 1.00 94.62 91 ARG A N 1
ATOM 711 C CA . ARG A 1 91 ? -31.608 -4.176 68.599 1.00 94.62 91 ARG A CA 1
ATOM 712 C C . ARG A 1 91 ? -31.718 -5.120 67.400 1.00 94.62 91 ARG A C 1
ATOM 714 O O . ARG A 1 91 ? -31.144 -4.864 66.344 1.00 94.62 91 ARG A O 1
ATOM 721 N N . VAL A 1 92 ? -32.475 -6.214 67.526 1.00 96.25 92 VAL A N 1
ATOM 722 C CA . VAL A 1 92 ? -32.708 -7.147 66.408 1.00 96.25 92 VAL A CA 1
ATOM 723 C C . VAL A 1 92 ? -33.513 -6.481 65.292 1.00 96.25 92 VAL A C 1
ATOM 725 O O . VAL A 1 92 ? -33.243 -6.719 64.113 1.00 96.25 92 VAL A O 1
ATOM 728 N N . ARG A 1 93 ? -34.505 -5.653 65.630 1.00 92.12 93 ARG A N 1
ATOM 729 C CA . ARG A 1 93 ? -35.311 -4.920 64.648 1.00 92.12 93 ARG A CA 1
ATOM 730 C C . ARG A 1 93 ? -34.462 -3.910 63.882 1.00 92.12 93 ARG A C 1
ATOM 732 O O . ARG A 1 93 ? -34.551 -3.884 62.657 1.00 92.12 93 ARG A O 1
ATOM 739 N N . GLU A 1 94 ? -33.628 -3.144 64.575 1.00 95.19 94 GLU A N 1
ATOM 740 C CA . GLU A 1 94 ? -32.675 -2.208 63.970 1.00 95.19 94 GLU A CA 1
ATOM 741 C C . GLU A 1 94 ? -31.708 -2.939 63.036 1.00 95.19 94 GLU A C 1
ATOM 743 O O . GLU A 1 94 ? -31.631 -2.614 61.852 1.00 95.19 94 GLU A O 1
ATOM 748 N N . ALA A 1 95 ? -31.075 -4.015 63.514 1.00 96.12 95 ALA A N 1
ATOM 749 C CA . ALA A 1 95 ? -30.160 -4.819 62.708 1.00 96.12 95 ALA A CA 1
ATOM 750 C C . ALA A 1 95 ? -30.837 -5.420 61.463 1.00 96.12 95 ALA A C 1
ATOM 752 O O . ALA A 1 95 ? -30.231 -5.489 60.395 1.00 96.12 95 ALA A O 1
ATOM 753 N N . ARG A 1 96 ? -32.110 -5.832 61.557 1.00 96.19 96 ARG A N 1
ATOM 754 C CA . ARG A 1 96 ? -32.883 -6.316 60.400 1.00 96.19 96 ARG A CA 1
ATOM 755 C C . ARG A 1 96 ? -33.158 -5.211 59.388 1.00 96.19 96 ARG A C 1
ATOM 757 O O . ARG A 1 96 ? -33.078 -5.473 58.191 1.00 96.19 96 ARG A O 1
ATOM 764 N N . VAL A 1 97 ? -33.493 -4.006 59.846 1.00 94.25 97 VAL A N 1
ATOM 765 C CA . VAL A 1 97 ? -33.702 -2.855 58.959 1.00 94.25 97 VAL A CA 1
ATOM 766 C C . VAL A 1 97 ? -32.402 -2.507 58.237 1.00 94.25 97 VAL A C 1
ATOM 768 O O . VAL A 1 97 ? -32.427 -2.357 57.018 1.00 94.25 97 VAL A O 1
ATOM 771 N N . GLU A 1 98 ? -31.271 -2.465 58.942 1.00 96.00 98 GLU A N 1
ATOM 772 C CA . GLU A 1 98 ? -29.962 -2.236 58.320 1.00 96.00 98 GLU A CA 1
ATOM 773 C C . GLU A 1 98 ? -29.584 -3.354 57.342 1.00 96.00 98 GLU A C 1
ATOM 775 O O . GLU A 1 98 ? -29.183 -3.082 56.214 1.00 96.00 98 GLU A O 1
ATOM 780 N N . ASN A 1 99 ? -29.814 -4.623 57.695 1.00 96.75 99 ASN A N 1
ATOM 781 C CA . ASN A 1 99 ? -29.568 -5.739 56.779 1.00 96.75 99 ASN A CA 1
ATOM 782 C C . ASN A 1 99 ? -30.416 -5.639 55.501 1.00 96.75 99 ASN A C 1
ATOM 784 O O . ASN A 1 99 ? -29.926 -5.931 54.412 1.00 96.75 99 ASN A O 1
ATOM 788 N N . LEU A 1 100 ? -31.679 -5.217 55.618 1.00 97.19 100 LEU A N 1
ATOM 789 C CA . LEU A 1 100 ? -32.542 -4.985 54.462 1.00 97.19 100 LEU A CA 1
ATOM 790 C C . LEU A 1 100 ? -32.033 -3.829 53.597 1.00 97.19 100 LEU A C 1
ATOM 792 O O . LEU A 1 100 ? -32.037 -3.975 52.376 1.00 97.19 100 LEU A O 1
ATOM 796 N N . LYS A 1 101 ? -31.584 -2.719 54.198 1.00 95.69 101 LYS A N 1
ATOM 797 C CA . LYS A 1 101 ? -30.987 -1.591 53.463 1.00 95.69 101 LYS A CA 1
ATOM 798 C C . LYS A 1 101 ? -29.745 -2.034 52.692 1.00 95.69 101 LYS A C 1
ATOM 800 O O . LYS A 1 101 ? -29.703 -1.853 51.480 1.00 95.69 101 LYS A O 1
ATOM 805 N N . LEU A 1 102 ? -28.808 -2.701 53.367 1.00 96.94 102 LEU A N 1
ATOM 806 C CA . LEU A 1 102 ? -27.574 -3.199 52.755 1.00 96.94 102 LEU A CA 1
ATOM 807 C C . LEU A 1 102 ? -27.857 -4.185 51.619 1.00 96.94 102 LEU A C 1
ATOM 809 O O . LEU A 1 102 ? -27.240 -4.099 50.566 1.00 96.94 102 LEU A O 1
ATOM 813 N N . LYS A 1 103 ? -28.833 -5.088 51.778 1.00 97.38 103 LYS A N 1
ATOM 814 C CA . LYS A 1 103 ? -29.242 -5.999 50.695 1.00 97.38 103 LYS A CA 1
ATOM 815 C C . LYS A 1 103 ? -29.754 -5.258 49.462 1.00 97.38 103 LYS A C 1
ATOM 817 O O . LYS A 1 103 ? -29.410 -5.648 48.352 1.00 97.38 103 LYS A O 1
ATOM 822 N N . HIS A 1 104 ? -30.560 -4.212 49.645 1.00 96.38 104 HIS A N 1
ATOM 823 C CA . HIS A 1 104 ? -31.035 -3.404 48.519 1.00 96.38 104 HIS A CA 1
ATOM 824 C C . HIS A 1 104 ? -29.888 -2.632 47.863 1.00 96.38 104 HIS A C 1
ATOM 826 O O . HIS A 1 104 ? -29.845 -2.528 46.644 1.00 96.38 104 HIS A O 1
ATOM 832 N N . GLU A 1 105 ? -28.953 -2.108 48.653 1.00 96.88 105 GLU A N 1
ATOM 833 C CA . GLU A 1 105 ? -27.787 -1.397 48.134 1.00 96.88 105 GLU A CA 1
ATOM 834 C C . GLU A 1 105 ? -26.869 -2.319 47.327 1.00 96.88 105 GLU A C 1
ATOM 836 O O . GLU A 1 105 ? -26.503 -1.974 46.208 1.00 96.88 105 GLU A O 1
ATOM 841 N N . ILE A 1 106 ? -26.597 -3.528 47.829 1.00 96.56 106 ILE A N 1
ATOM 842 C CA . ILE A 1 106 ? -25.853 -4.561 47.097 1.00 96.56 106 ILE A CA 1
ATOM 843 C C . ILE A 1 106 ? -26.554 -4.887 45.778 1.00 96.56 106 ILE A C 1
ATOM 845 O O . ILE A 1 106 ? -25.921 -4.828 44.731 1.00 96.56 106 ILE A O 1
ATOM 849 N N . GLN A 1 107 ? -27.863 -5.155 45.801 1.00 97.31 107 GLN A N 1
ATOM 850 C CA . GLN A 1 107 ? -28.621 -5.442 44.579 1.00 97.31 107 GLN A CA 1
ATOM 851 C C . GLN A 1 107 ? -28.547 -4.287 43.574 1.00 97.31 107 GLN A C 1
ATOM 853 O O . GLN A 1 107 ? -28.330 -4.517 42.386 1.00 97.31 107 GLN A O 1
ATOM 858 N N . ASN A 1 108 ? -28.673 -3.040 44.033 1.00 96.62 108 ASN A N 1
ATOM 859 C CA . ASN A 1 108 ? -28.548 -1.873 43.163 1.00 96.62 108 ASN A CA 1
ATOM 860 C C . ASN A 1 108 ? -27.146 -1.787 42.546 1.00 96.62 108 ASN A C 1
ATOM 862 O O . ASN A 1 108 ? -27.023 -1.625 41.332 1.00 96.62 108 ASN A O 1
ATOM 866 N N . LEU A 1 109 ? -26.093 -1.945 43.350 1.00 95.62 109 LEU A N 1
ATOM 867 C CA . LEU A 1 109 ? -24.713 -1.923 42.867 1.00 95.62 109 LEU A CA 1
ATOM 868 C C . LEU A 1 109 ? -24.438 -3.060 41.877 1.00 95.62 109 LEU A C 1
ATOM 870 O O . LEU A 1 109 ? -23.830 -2.816 40.840 1.00 95.62 109 LEU A O 1
ATOM 874 N N . GLU A 1 110 ? -24.944 -4.266 42.131 1.00 94.75 110 GLU A N 1
ATOM 875 C CA . GLU A 1 110 ? -24.847 -5.399 41.207 1.00 94.75 110 GLU A CA 1
ATOM 876 C C . GLU A 1 110 ? -25.533 -5.107 39.868 1.00 94.75 110 GLU A C 1
ATOM 878 O O . GLU A 1 110 ? -24.972 -5.415 38.818 1.00 94.75 110 GLU A O 1
ATOM 883 N N . THR A 1 111 ? -26.725 -4.495 39.872 1.00 95.31 111 THR A N 1
ATOM 884 C CA . THR A 1 111 ? -27.397 -4.123 38.614 1.00 95.31 111 THR A CA 1
ATOM 885 C C . THR A 1 111 ? -26.621 -3.072 37.825 1.00 95.31 111 THR A C 1
ATOM 887 O O . THR A 1 111 ? -26.523 -3.183 36.604 1.00 95.31 111 THR A O 1
ATOM 890 N N . ILE A 1 112 ? -26.025 -2.089 38.508 1.00 94.25 112 ILE A N 1
ATOM 891 C CA . ILE A 1 112 ? -25.201 -1.055 37.872 1.00 94.25 112 ILE A CA 1
ATOM 892 C C . ILE A 1 112 ? -23.928 -1.676 37.291 1.00 94.25 112 ILE A C 1
ATOM 894 O O . ILE A 1 112 ? -23.600 -1.417 36.137 1.00 94.25 112 ILE A O 1
ATOM 898 N N . LEU A 1 113 ? -23.243 -2.526 38.061 1.00 92.88 113 LEU A N 1
ATOM 899 C CA . LEU A 1 113 ? -22.031 -3.220 37.623 1.00 92.88 113 LEU A CA 1
ATOM 900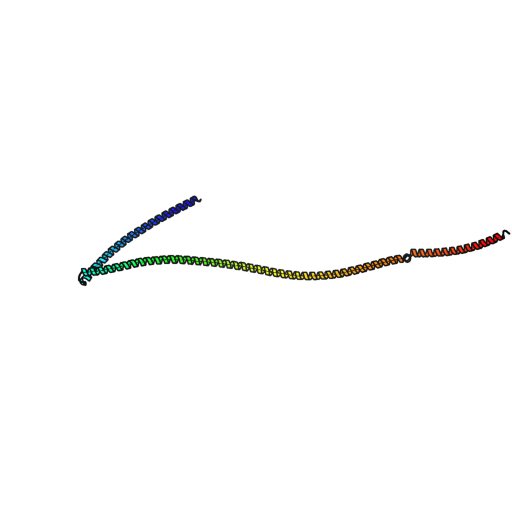 C C . LEU A 1 113 ? -22.293 -4.113 36.412 1.00 92.88 113 LEU A C 1
ATOM 902 O O . LEU A 1 113 ? -21.503 -4.095 35.473 1.00 92.88 113 LEU A O 1
ATOM 906 N N . LYS A 1 114 ? -23.408 -4.853 36.395 1.00 92.88 114 LYS A N 1
ATOM 907 C CA . LYS A 1 114 ? -23.792 -5.671 35.235 1.00 92.88 114 LYS A CA 1
ATOM 908 C C . LYS A 1 114 ? -24.034 -4.821 33.993 1.00 92.88 114 LYS A C 1
ATOM 910 O O . LYS A 1 114 ? -23.461 -5.114 32.952 1.00 92.88 114 LYS A O 1
ATOM 915 N N . ALA A 1 115 ? -24.804 -3.739 34.116 1.00 90.12 115 ALA A N 1
ATOM 916 C CA . ALA A 1 115 ? -25.069 -2.841 32.993 1.00 90.12 115 ALA A CA 1
ATOM 917 C C . ALA A 1 115 ? -23.782 -2.194 32.450 1.00 90.12 115 ALA A C 1
ATOM 919 O O . ALA A 1 115 ? -23.608 -2.075 31.239 1.00 90.12 115 ALA A O 1
ATOM 920 N N . GLN A 1 116 ? -22.861 -1.803 33.336 1.00 88.94 116 GLN A N 1
ATOM 921 C CA . GLN A 1 116 ? -21.555 -1.272 32.939 1.00 88.94 116 GLN A CA 1
ATOM 922 C C . GLN A 1 116 ? -20.682 -2.338 32.269 1.00 88.94 116 GLN A C 1
ATOM 924 O O . GLN A 1 116 ? -20.070 -2.047 31.247 1.00 88.94 116 GLN A O 1
ATOM 929 N N . GLY A 1 117 ? -20.647 -3.562 32.803 1.00 83.88 117 GLY A N 1
ATOM 930 C CA . GLY A 1 117 ? -19.902 -4.679 32.221 1.00 83.88 117 GLY A CA 1
ATOM 931 C C . GLY A 1 117 ? -20.374 -5.016 30.807 1.00 83.88 117 GLY A C 1
ATOM 932 O O . GLY A 1 117 ? -19.565 -5.014 29.886 1.00 83.88 117 GLY A O 1
ATOM 933 N N . GLU A 1 118 ? -21.683 -5.190 30.613 1.00 87.12 118 GLU A N 1
ATOM 934 C CA . GLU A 1 118 ? -22.282 -5.461 29.296 1.00 87.12 118 GLU A CA 1
ATOM 935 C C . GLU A 1 118 ? -21.993 -4.335 28.287 1.00 87.12 118 GLU A C 1
ATOM 937 O O . GLU A 1 118 ? -21.694 -4.594 27.120 1.00 87.12 118 GLU A O 1
ATOM 942 N N . GLN A 1 119 ? -22.032 -3.073 28.729 1.00 86.00 119 GLN A N 1
ATOM 943 C CA . GLN A 1 119 ? -21.704 -1.930 27.877 1.00 86.00 119 GLN A CA 1
ATOM 944 C C . GLN A 1 119 ? -20.222 -1.917 27.472 1.00 86.00 119 GLN A C 1
ATOM 946 O O . GLN A 1 119 ? -19.907 -1.657 26.310 1.00 86.00 119 GLN A O 1
ATOM 951 N N . VAL A 1 120 ? -19.316 -2.186 28.416 1.00 86.88 120 VAL A N 1
ATOM 952 C CA . VAL A 1 120 ? -17.866 -2.216 28.175 1.00 86.88 120 VAL A CA 1
ATOM 953 C C . VAL A 1 120 ? -17.489 -3.389 27.268 1.00 86.88 120 VAL A C 1
ATOM 955 O O . VAL A 1 120 ? -16.744 -3.198 26.310 1.00 86.88 120 VAL A O 1
ATOM 958 N N . GLU A 1 121 ? -18.057 -4.575 27.492 1.00 84.25 121 GLU A N 1
ATOM 959 C CA . GLU A 1 121 ? -17.887 -5.735 26.608 1.00 84.25 121 GLU A CA 1
ATOM 960 C C . GLU A 1 121 ? -18.403 -5.448 25.192 1.00 84.25 121 GLU A C 1
ATOM 962 O O . GLU A 1 121 ? -17.715 -5.741 24.214 1.00 84.25 121 GLU A O 1
ATOM 967 N N . GLY A 1 122 ? -19.569 -4.804 25.067 1.00 87.62 122 GLY A N 1
ATOM 968 C CA . GLY A 1 122 ? -20.105 -4.371 23.777 1.00 87.62 122 GLY A CA 1
ATOM 969 C C . GLY A 1 122 ? -19.201 -3.364 23.060 1.00 87.62 122 GLY A C 1
ATOM 970 O O . GLY A 1 122 ? -19.005 -3.466 21.848 1.00 87.62 122 GLY A O 1
ATOM 971 N N . GLN A 1 123 ? -18.605 -2.421 23.795 1.00 90.25 123 GLN A N 1
ATOM 972 C CA . GLN A 1 123 ? -17.639 -1.472 23.241 1.00 90.25 123 GLN A CA 1
ATOM 973 C C . GLN A 1 123 ? -16.362 -2.178 22.770 1.00 90.25 123 GLN A C 1
ATOM 975 O O . GLN A 1 123 ? -15.962 -1.997 21.623 1.00 90.25 123 GLN A O 1
ATOM 980 N N . HIS A 1 124 ? -15.767 -3.036 23.602 1.00 92.44 124 HIS A N 1
ATOM 981 C CA . HIS A 1 124 ? -14.579 -3.805 23.227 1.00 92.44 124 HIS A CA 1
ATOM 982 C C . HIS A 1 124 ? -14.827 -4.714 22.019 1.00 92.44 124 HIS A C 1
ATOM 984 O O . HIS A 1 124 ? -13.958 -4.842 21.157 1.00 92.44 124 HIS A O 1
ATOM 990 N N . PHE A 1 125 ? -16.019 -5.306 21.916 1.00 93.38 125 PHE A N 1
ATOM 991 C CA . PHE A 1 125 ? -16.419 -6.088 20.751 1.00 93.38 125 PHE A CA 1
ATOM 992 C C . PHE A 1 125 ? -16.494 -5.233 19.477 1.00 93.38 125 PHE A C 1
ATOM 994 O O . PHE A 1 125 ? -15.977 -5.640 18.436 1.00 93.38 125 PHE A O 1
ATOM 1001 N N . MET A 1 126 ? -17.091 -4.038 19.548 1.00 94.06 126 MET A N 1
ATOM 1002 C CA . MET A 1 126 ? -17.129 -3.111 18.409 1.00 94.06 126 MET A CA 1
ATOM 1003 C C . MET A 1 126 ? -15.729 -2.661 17.985 1.00 94.06 126 MET A C 1
ATOM 1005 O O . MET A 1 126 ? -15.437 -2.658 16.788 1.00 94.06 126 MET A O 1
ATOM 1009 N N . ASP A 1 127 ? -14.865 -2.323 18.943 1.00 95.94 127 ASP A N 1
ATOM 1010 C CA . ASP A 1 127 ? -13.485 -1.907 18.678 1.00 95.94 127 ASP A CA 1
ATOM 1011 C C . ASP A 1 127 ? -12.686 -3.040 18.013 1.00 95.94 127 ASP A C 1
ATOM 1013 O O . ASP A 1 127 ? -11.956 -2.816 17.044 1.00 95.94 127 ASP A O 1
ATOM 1017 N N . PHE A 1 128 ? -12.870 -4.279 18.477 1.00 95.44 128 PHE A N 1
ATOM 1018 C CA . PHE A 1 128 ? -12.249 -5.461 17.882 1.00 95.44 128 PHE A CA 1
ATOM 1019 C C . PHE A 1 128 ? -12.721 -5.705 16.441 1.00 95.44 128 PHE A C 1
ATOM 1021 O O . PHE A 1 128 ? -11.903 -5.912 15.542 1.00 95.44 128 PHE A O 1
ATOM 1028 N N . GLU A 1 129 ? -14.031 -5.650 16.193 1.00 96.00 129 GLU A N 1
ATOM 1029 C CA . GLU A 1 129 ? -14.593 -5.790 14.845 1.00 96.00 129 GLU A CA 1
ATOM 1030 C C . GLU A 1 129 ? -14.142 -4.657 13.906 1.00 96.00 129 GLU A C 1
ATOM 1032 O O . GLU A 1 129 ? -13.913 -4.894 12.716 1.00 96.00 129 GLU A O 1
ATOM 1037 N N . LEU A 1 130 ? -13.963 -3.437 14.422 1.00 97.12 130 LEU A N 1
ATOM 1038 C CA . LEU A 1 130 ? -13.413 -2.321 13.653 1.00 97.12 130 LEU A CA 1
ATOM 1039 C C . LEU A 1 130 ? -11.957 -2.591 13.256 1.00 97.12 130 LEU A C 1
ATOM 1041 O O . LEU A 1 130 ? -11.640 -2.550 12.068 1.00 97.12 130 LEU A O 1
ATOM 1045 N N . MET A 1 131 ? -11.107 -2.954 14.220 1.00 97.50 131 MET A N 1
ATOM 1046 C CA . MET A 1 131 ? -9.706 -3.321 13.977 1.00 97.50 131 MET A CA 1
ATOM 1047 C C . MET A 1 131 ? -9.580 -4.461 12.961 1.00 97.50 131 MET A C 1
ATOM 1049 O O . MET A 1 131 ? -8.721 -4.435 12.080 1.00 97.50 131 MET A O 1
ATOM 1053 N N . LYS A 1 132 ? -10.472 -5.453 13.026 1.00 98.44 132 LYS A N 1
ATOM 1054 C CA . LYS A 1 132 ? -10.512 -6.560 12.064 1.00 98.44 132 LYS A CA 1
ATOM 1055 C C . LYS A 1 132 ? -10.827 -6.081 10.644 1.00 98.44 132 LYS A C 1
ATOM 1057 O O . LYS A 1 132 ? -10.164 -6.511 9.702 1.00 98.44 132 LYS A O 1
ATOM 1062 N N . LYS A 1 133 ? -11.801 -5.181 10.479 1.00 97.94 133 LYS A N 1
ATOM 1063 C CA . LYS A 1 133 ? -12.133 -4.582 9.173 1.00 97.94 133 LYS A CA 1
ATOM 1064 C C . LYS A 1 133 ? -11.000 -3.717 8.631 1.00 97.94 133 LYS A C 1
ATOM 1066 O O . LYS A 1 133 ? -10.715 -3.775 7.438 1.00 97.94 133 LYS A O 1
ATOM 1071 N N . GLU A 1 134 ? -10.353 -2.929 9.486 1.00 97.75 134 GLU A N 1
ATOM 1072 C CA . GLU A 1 134 ? -9.206 -2.108 9.089 1.00 97.75 134 GLU A CA 1
ATOM 1073 C C . GLU A 1 134 ? -8.030 -2.974 8.636 1.00 97.75 134 GLU A C 1
ATOM 1075 O O . GLU A 1 134 ? -7.498 -2.752 7.549 1.00 97.75 134 GLU A O 1
ATOM 1080 N N . ASN A 1 135 ? -7.685 -4.018 9.394 1.00 98.06 135 ASN A N 1
ATOM 1081 C CA . ASN A 1 135 ? -6.643 -4.967 9.001 1.00 98.06 135 ASN A CA 1
ATOM 1082 C C . ASN A 1 135 ? -6.961 -5.664 7.676 1.00 98.06 135 ASN A C 1
ATOM 1084 O O . ASN A 1 135 ? -6.082 -5.769 6.824 1.00 98.06 135 ASN A O 1
ATOM 1088 N N . GLN A 1 136 ? -8.212 -6.085 7.470 1.00 98.00 136 GLN A N 1
ATOM 1089 C CA . GLN A 1 136 ? -8.639 -6.681 6.204 1.00 98.00 136 GLN A CA 1
ATOM 1090 C C . GLN A 1 136 ? -8.442 -5.707 5.033 1.00 98.00 136 GLN A C 1
ATOM 1092 O O . GLN A 1 136 ? -7.828 -6.061 4.030 1.00 98.00 136 GLN A O 1
ATOM 1097 N N . LYS A 1 137 ? -8.865 -4.447 5.191 1.00 98.25 137 LYS A N 1
ATOM 1098 C CA . LYS A 1 137 ? -8.682 -3.397 4.178 1.00 98.25 137 LYS A CA 1
ATOM 1099 C C . LYS A 1 137 ? -7.204 -3.111 3.891 1.00 98.25 137 LYS A C 1
ATOM 1101 O O . LYS A 1 137 ? -6.829 -2.839 2.751 1.00 98.25 137 LYS A O 1
ATOM 1106 N N . HIS A 1 138 ? -6.358 -3.127 4.919 1.00 98.38 138 HIS A N 1
ATOM 1107 C CA . HIS A 1 138 ? -4.916 -2.970 4.749 1.00 98.38 138 HIS A CA 1
ATOM 1108 C C . HIS A 1 138 ? -4.295 -4.158 4.011 1.00 98.38 138 HIS A C 1
ATOM 1110 O O . HIS A 1 138 ? -3.471 -3.931 3.129 1.00 98.38 138 HIS A O 1
ATOM 1116 N N . SER A 1 139 ? -4.721 -5.386 4.318 1.00 98.31 139 SER A N 1
ATOM 1117 C CA . SER A 1 139 ? -4.278 -6.597 3.620 1.00 98.31 139 SER A CA 1
ATOM 1118 C C . SER A 1 139 ? -4.646 -6.552 2.138 1.00 98.31 139 SER A C 1
ATOM 1120 O O . SER A 1 139 ? -3.767 -6.688 1.298 1.00 98.31 139 SER A O 1
ATOM 1122 N N . GLU A 1 140 ? -5.903 -6.235 1.812 1.00 98.19 140 GLU A N 1
ATOM 1123 C CA . GLU A 1 140 ? -6.367 -6.095 0.422 1.00 98.19 140 GLU A CA 1
ATOM 1124 C C . GLU A 1 140 ? -5.530 -5.068 -0.350 1.00 98.19 140 GLU A C 1
ATOM 1126 O O . GLU A 1 140 ? -5.087 -5.316 -1.467 1.00 98.19 140 GLU A O 1
ATOM 1131 N N . LYS A 1 141 ? -5.217 -3.930 0.281 1.00 98.56 141 LYS A N 1
ATOM 1132 C CA . LYS A 1 141 ? -4.377 -2.902 -0.339 1.00 98.56 141 LYS A CA 1
ATOM 1133 C C . LYS A 1 141 ? -2.931 -3.360 -0.559 1.00 98.56 141 LYS A C 1
ATOM 1135 O O . LYS A 1 141 ? -2.298 -2.928 -1.522 1.00 98.56 141 LYS A O 1
ATOM 1140 N N . ILE A 1 142 ? -2.381 -4.177 0.340 1.00 98.31 142 ILE A N 1
ATOM 1141 C CA . ILE A 1 142 ? -1.048 -4.770 0.170 1.00 98.31 142 ILE A CA 1
ATOM 1142 C C . ILE A 1 142 ? -1.056 -5.746 -1.008 1.00 98.31 142 ILE A C 1
ATOM 1144 O O . ILE A 1 142 ? -0.109 -5.735 -1.798 1.00 98.31 142 ILE A O 1
ATOM 1148 N N . ASP A 1 143 ? -2.115 -6.538 -1.152 1.00 98.25 143 ASP A N 1
ATOM 1149 C CA . ASP A 1 143 ? -2.263 -7.499 -2.243 1.00 98.25 143 ASP A CA 1
ATOM 1150 C C . ASP A 1 143 ? -2.380 -6.781 -3.598 1.00 98.25 143 ASP A C 1
ATOM 1152 O O . ASP A 1 143 ? -1.612 -7.077 -4.516 1.00 98.25 143 ASP A O 1
ATOM 1156 N N . ASP A 1 144 ? -3.219 -5.742 -3.693 1.00 98.25 144 ASP A N 1
ATOM 1157 C CA . ASP A 1 144 ? -3.355 -4.907 -4.896 1.00 98.25 144 ASP A CA 1
ATOM 1158 C C . ASP A 1 144 ? -2.011 -4.288 -5.323 1.00 98.25 144 ASP A C 1
ATOM 1160 O O . ASP A 1 144 ? -1.609 -4.356 -6.491 1.00 98.25 144 ASP A O 1
ATOM 1164 N N . LEU A 1 145 ? -1.274 -3.705 -4.368 1.00 98.38 145 LEU A N 1
ATOM 1165 C CA . LEU A 1 145 ? 0.043 -3.117 -4.632 1.00 98.38 145 LEU A CA 1
ATOM 1166 C C . LEU A 1 145 ? 1.073 -4.176 -5.034 1.00 98.38 145 LEU A C 1
ATOM 1168 O O . LEU A 1 145 ? 1.922 -3.924 -5.892 1.00 98.38 145 LEU A O 1
ATOM 1172 N N . SER A 1 146 ? 1.013 -5.363 -4.435 1.00 98.19 146 SER A N 1
ATOM 1173 C CA . SER A 1 146 ? 1.900 -6.478 -4.775 1.00 98.19 146 SER A CA 1
ATOM 1174 C C . SER A 1 146 ? 1.669 -6.944 -6.213 1.00 98.19 146 SER A C 1
ATOM 1176 O O . SER A 1 146 ? 2.632 -7.130 -6.966 1.00 98.19 146 SER A O 1
ATOM 1178 N N . ASP A 1 147 ? 0.410 -7.029 -6.638 1.00 98.31 147 ASP A N 1
ATOM 1179 C CA . ASP A 1 147 ? 0.030 -7.342 -8.014 1.00 98.31 147 ASP A CA 1
ATOM 1180 C C . ASP A 1 147 ? 0.481 -6.263 -9.006 1.00 98.31 147 ASP A C 1
ATOM 1182 O O . ASP A 1 147 ? 0.976 -6.573 -10.098 1.00 98.31 147 ASP A O 1
ATOM 1186 N N . GLU A 1 148 ? 0.358 -4.984 -8.649 1.00 98.31 148 GLU A N 1
ATOM 1187 C CA . GLU A 1 148 ? 0.888 -3.878 -9.452 1.00 98.31 148 GLU A CA 1
ATOM 1188 C C . GLU A 1 148 ? 2.413 -3.947 -9.592 1.00 98.31 148 GLU A C 1
ATOM 1190 O O . GLU A 1 148 ? 2.938 -3.820 -10.705 1.00 98.31 148 GLU A O 1
ATOM 1195 N N . ILE A 1 149 ? 3.133 -4.223 -8.501 1.00 98.38 149 ILE A N 1
ATOM 1196 C CA . ILE A 1 149 ? 4.589 -4.410 -8.515 1.00 98.38 149 ILE A CA 1
ATOM 1197 C C . ILE A 1 149 ? 4.969 -5.572 -9.437 1.00 98.38 149 ILE A C 1
ATOM 1199 O O . ILE A 1 149 ? 5.903 -5.439 -10.232 1.00 98.38 149 ILE A O 1
ATOM 1203 N N . LEU A 1 150 ? 4.254 -6.698 -9.385 1.00 98.38 150 LEU A N 1
ATOM 1204 C CA . LEU A 1 150 ? 4.502 -7.839 -10.270 1.00 98.38 150 LEU A CA 1
ATOM 1205 C C . LEU A 1 150 ? 4.266 -7.481 -11.743 1.00 98.38 150 LEU A C 1
ATOM 1207 O O . LEU A 1 150 ? 5.102 -7.795 -12.599 1.00 98.38 150 LEU A O 1
ATOM 1211 N N . LYS A 1 151 ? 3.181 -6.760 -12.051 1.00 98.38 151 LYS A N 1
ATOM 1212 C CA . LYS A 1 151 ? 2.904 -6.253 -13.407 1.00 98.38 151 LYS A CA 1
ATOM 1213 C C . LYS A 1 151 ? 4.022 -5.330 -13.894 1.00 98.38 151 LYS A C 1
ATOM 1215 O O . LYS A 1 151 ? 4.467 -5.465 -15.036 1.00 98.38 151 LYS A O 1
ATOM 1220 N N . LEU A 1 152 ? 4.503 -4.419 -13.048 1.00 98.31 152 LEU A N 1
ATOM 1221 C CA . LEU A 1 152 ? 5.603 -3.510 -13.381 1.00 98.31 152 LEU A CA 1
ATOM 1222 C C . LEU A 1 152 ? 6.922 -4.258 -13.588 1.00 98.31 152 LEU A C 1
ATOM 1224 O O . LEU A 1 152 ? 7.584 -4.030 -14.598 1.00 98.31 152 LEU A O 1
ATOM 1228 N N . LYS A 1 153 ? 7.273 -5.208 -12.713 1.00 98.31 153 LYS A N 1
ATOM 1229 C CA . LYS A 1 153 ? 8.460 -6.063 -12.884 1.00 98.31 153 LYS A CA 1
ATOM 1230 C C . LYS A 1 153 ? 8.428 -6.815 -14.214 1.00 98.31 153 LYS A C 1
ATOM 1232 O O . LYS A 1 153 ? 9.437 -6.848 -14.918 1.00 98.31 153 LYS A O 1
ATOM 1237 N N . LYS A 1 154 ? 7.267 -7.353 -14.606 1.00 98.44 154 LYS A N 1
ATOM 1238 C CA . LYS A 1 154 ? 7.091 -8.016 -15.908 1.00 98.44 154 LYS A CA 1
ATOM 1239 C C . LYS A 1 154 ? 7.285 -7.045 -17.077 1.00 98.44 154 LYS A C 1
ATOM 1241 O O . LYS A 1 154 ? 7.977 -7.384 -18.033 1.00 98.44 154 LYS A O 1
ATOM 1246 N N . LYS A 1 155 ? 6.730 -5.828 -16.996 1.00 98.38 155 LYS A N 1
ATOM 1247 C CA . LYS A 1 155 ? 6.955 -4.781 -18.011 1.00 98.38 155 LYS A CA 1
ATOM 1248 C C . LYS A 1 155 ? 8.439 -4.425 -18.129 1.00 98.38 155 LYS A C 1
ATOM 1250 O O . LYS A 1 155 ? 8.947 -4.414 -19.244 1.00 98.38 155 LYS A O 1
ATOM 1255 N N . VAL A 1 156 ? 9.131 -4.212 -17.006 1.00 98.31 156 VAL A N 1
ATOM 1256 C CA . VAL A 1 156 ? 10.571 -3.902 -16.976 1.00 98.31 156 VAL A CA 1
ATOM 1257 C C . VAL A 1 156 ? 11.393 -5.032 -17.600 1.00 98.31 156 VAL A C 1
ATOM 1259 O O . VAL A 1 156 ? 12.242 -4.775 -18.451 1.00 98.31 156 VAL A O 1
ATOM 1262 N N . SER A 1 157 ? 11.111 -6.286 -17.240 1.00 98.31 157 SER A N 1
ATOM 1263 C CA . SER A 1 157 ? 11.792 -7.450 -17.820 1.00 98.31 157 SER A CA 1
ATOM 1264 C C . SER A 1 157 ? 11.597 -7.526 -19.338 1.00 98.31 157 SER A C 1
ATOM 1266 O O . SER A 1 157 ? 12.575 -7.664 -20.074 1.00 98.31 157 SER A O 1
ATOM 1268 N N . ASN A 1 158 ? 10.366 -7.324 -19.821 1.00 98.31 158 ASN A N 1
ATOM 1269 C CA . ASN A 1 158 ? 10.079 -7.282 -21.255 1.00 98.31 158 ASN A CA 1
ATOM 1270 C C . ASN A 1 158 ? 10.832 -6.142 -21.955 1.00 98.31 158 ASN A C 1
ATOM 1272 O O . ASN A 1 158 ? 11.409 -6.357 -23.017 1.00 98.31 158 ASN A O 1
ATOM 1276 N N . THR A 1 159 ? 10.860 -4.940 -21.369 1.00 98.12 159 THR A N 1
ATOM 1277 C CA . THR A 1 159 ? 11.597 -3.810 -21.953 1.00 98.12 159 THR A CA 1
ATOM 1278 C C . THR A 1 159 ? 13.099 -4.059 -21.990 1.00 98.12 159 THR A C 1
ATOM 1280 O O . THR A 1 159 ? 13.725 -3.735 -22.990 1.00 98.12 159 THR A O 1
ATOM 1283 N N . VAL A 1 160 ? 13.677 -4.680 -20.957 1.00 98.44 160 VAL A N 1
ATOM 1284 C CA . VAL A 1 160 ? 15.102 -5.051 -20.942 1.00 98.44 160 VAL A CA 1
ATOM 1285 C C . VAL A 1 160 ? 15.400 -6.074 -22.035 1.00 98.44 160 VAL A C 1
ATOM 1287 O O . VAL A 1 160 ? 16.384 -5.923 -22.753 1.00 98.44 160 VAL A O 1
ATOM 1290 N N . HIS A 1 161 ? 14.531 -7.072 -22.216 1.00 98.12 161 HIS A N 1
ATOM 1291 C CA . HIS A 1 161 ? 14.684 -8.052 -23.289 1.00 98.12 161 HIS A CA 1
ATOM 1292 C C . HIS A 1 161 ? 14.638 -7.394 -24.675 1.00 98.12 161 HIS A C 1
ATOM 1294 O O . HIS A 1 161 ? 15.516 -7.630 -25.501 1.00 98.12 161 HIS A O 1
ATOM 1300 N N . ILE A 1 162 ? 13.660 -6.513 -24.908 1.00 98.31 162 ILE A N 1
ATOM 1301 C CA . ILE A 1 162 ? 13.542 -5.747 -26.154 1.00 98.31 162 ILE A CA 1
ATOM 1302 C C . ILE A 1 162 ? 14.791 -4.881 -26.377 1.00 98.31 162 ILE A C 1
ATOM 1304 O O . ILE A 1 162 ? 15.362 -4.906 -27.464 1.00 98.31 162 ILE A O 1
ATOM 1308 N N . LEU A 1 163 ? 15.259 -4.157 -25.356 1.00 98.19 163 LEU A N 1
ATOM 1309 C CA . LEU A 1 163 ? 16.475 -3.342 -25.441 1.00 98.19 163 LEU A CA 1
ATOM 1310 C C . LEU A 1 163 ? 17.714 -4.182 -25.769 1.00 98.19 163 LEU A C 1
ATOM 1312 O O . LEU A 1 163 ? 18.531 -3.743 -26.572 1.00 98.19 163 LEU A O 1
ATOM 1316 N N . SER A 1 164 ? 17.833 -5.391 -25.211 1.00 98.31 164 SER A N 1
ATOM 1317 C CA . SER A 1 164 ? 18.915 -6.326 -25.550 1.00 98.31 164 SER A CA 1
ATOM 1318 C C . SER A 1 164 ? 18.883 -6.699 -27.032 1.00 98.31 164 SER A C 1
ATOM 1320 O O . SER A 1 164 ? 19.892 -6.569 -27.716 1.00 98.31 164 SER A O 1
ATOM 1322 N N . GLN A 1 165 ? 17.707 -7.057 -27.561 1.00 98.38 165 GLN A N 1
ATOM 1323 C CA . GLN A 1 165 ? 17.553 -7.366 -28.988 1.00 98.38 165 GLN A CA 1
ATOM 1324 C C . GLN A 1 165 ? 17.893 -6.166 -29.886 1.00 98.38 165 GLN A C 1
ATOM 1326 O O . GLN A 1 165 ? 18.492 -6.329 -30.948 1.00 98.38 165 GLN A O 1
ATOM 1331 N N . PHE A 1 166 ? 17.501 -4.949 -29.493 1.00 98.19 166 PHE A N 1
ATOM 1332 C CA . PHE A 1 166 ? 17.847 -3.738 -30.243 1.00 98.19 166 PHE A CA 1
ATOM 1333 C C . PHE A 1 166 ? 19.342 -3.442 -30.201 1.00 98.19 166 PHE A C 1
ATOM 1335 O O . PHE A 1 166 ? 19.898 -3.039 -31.220 1.00 98.19 166 PHE A O 1
ATOM 1342 N N . ARG A 1 167 ? 19.993 -3.672 -29.058 1.00 98.38 167 ARG A N 1
ATOM 1343 C CA . ARG A 1 167 ? 21.440 -3.527 -28.917 1.00 98.38 167 ARG A CA 1
ATOM 1344 C C . ARG A 1 167 ? 22.187 -4.493 -29.836 1.00 98.38 167 ARG A C 1
ATOM 1346 O O . ARG A 1 167 ? 23.050 -4.047 -30.577 1.00 98.38 167 ARG A O 1
ATOM 1353 N N . GLU A 1 168 ? 21.804 -5.767 -29.860 1.00 98.00 168 GLU A N 1
ATOM 1354 C CA . GLU A 1 168 ? 22.406 -6.766 -30.757 1.00 98.00 168 GLU A CA 1
ATOM 1355 C C . GLU A 1 168 ? 22.234 -6.388 -32.236 1.00 98.00 168 GLU A C 1
ATOM 1357 O O . GLU A 1 168 ? 23.182 -6.446 -33.018 1.00 98.00 168 GLU A O 1
ATOM 1362 N N . LYS A 1 169 ? 21.033 -5.938 -32.630 1.00 98.31 169 LYS A N 1
ATOM 1363 C CA . LYS A 1 169 ? 20.783 -5.454 -33.998 1.00 98.31 169 LYS A CA 1
ATOM 1364 C C . LYS A 1 169 ? 21.620 -4.226 -34.339 1.00 98.31 169 LYS A C 1
ATOM 1366 O O . LYS A 1 169 ? 22.089 -4.118 -35.468 1.00 98.31 169 LYS A O 1
ATOM 1371 N N . LEU A 1 170 ? 21.787 -3.303 -33.394 1.00 98.12 170 LEU A N 1
ATOM 1372 C CA . LEU A 1 170 ? 22.612 -2.116 -33.585 1.00 98.12 170 LEU A CA 1
ATOM 1373 C C . LEU A 1 170 ? 24.080 -2.505 -33.784 1.00 98.12 170 LEU A C 1
ATOM 1375 O O . LEU A 1 170 ? 24.668 -2.093 -34.776 1.00 98.12 170 LEU A O 1
ATOM 1379 N N . GLU A 1 171 ? 24.629 -3.350 -32.908 1.00 97.94 171 GLU A N 1
ATOM 1380 C CA . GLU A 1 171 ? 26.009 -3.845 -33.003 1.00 97.94 171 GLU A CA 1
ATOM 1381 C C . GLU A 1 171 ? 26.251 -4.566 -34.347 1.00 97.94 171 GLU A C 1
ATOM 1383 O O . GLU A 1 171 ? 27.268 -4.338 -35.003 1.00 97.94 171 GLU A O 1
ATOM 1388 N N . PHE A 1 172 ? 25.283 -5.360 -34.824 1.00 98.31 172 PHE A N 1
ATOM 1389 C CA . PHE A 1 172 ? 25.346 -5.997 -36.144 1.00 98.31 172 PHE A CA 1
ATOM 1390 C C . PHE A 1 172 ? 25.385 -4.981 -37.299 1.00 98.31 172 PHE A C 1
ATOM 1392 O O . PHE A 1 172 ? 26.231 -5.077 -38.190 1.00 98.31 172 PHE A O 1
ATOM 1399 N N . VAL A 1 173 ? 24.487 -3.989 -37.289 1.00 98.31 173 VAL 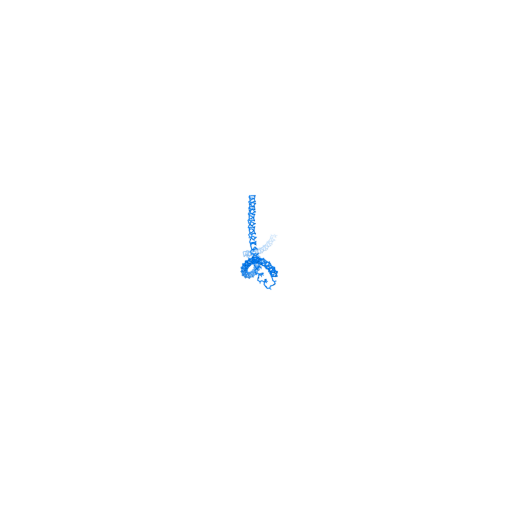A N 1
ATOM 1400 C CA . VAL A 1 173 ? 24.426 -2.955 -38.336 1.00 98.31 173 VAL A CA 1
ATOM 1401 C C . VAL A 1 173 ? 25.671 -2.067 -38.315 1.00 98.31 173 VAL A C 1
ATOM 1403 O O . VAL A 1 173 ? 26.174 -1.685 -39.372 1.00 98.31 173 VAL A O 1
ATOM 1406 N N . GLU A 1 174 ? 26.197 -1.741 -37.136 1.00 98.06 174 GLU A N 1
ATOM 1407 C CA . GLU A 1 174 ? 27.439 -0.982 -36.992 1.00 98.06 174 GLU A CA 1
ATOM 1408 C C . GLU A 1 174 ? 28.630 -1.736 -37.584 1.00 98.06 174 GLU A C 1
ATOM 1410 O O . GLU A 1 174 ? 29.404 -1.137 -38.335 1.00 98.06 174 GLU A O 1
ATOM 1415 N N . ALA A 1 175 ? 28.745 -3.042 -37.325 1.00 97.88 175 ALA A N 1
ATOM 1416 C CA . ALA A 1 175 ? 29.783 -3.881 -37.918 1.00 97.88 175 ALA A CA 1
ATOM 1417 C C . ALA A 1 175 ? 29.677 -3.929 -39.456 1.00 97.88 175 ALA A C 1
ATOM 1419 O O . ALA A 1 175 ? 30.676 -3.757 -40.157 1.00 97.88 175 ALA A O 1
ATOM 1420 N N . GLU A 1 176 ? 28.466 -4.080 -40.003 1.00 98.12 176 GLU A N 1
ATOM 1421 C CA . GLU A 1 176 ? 28.240 -4.074 -41.454 1.00 98.12 176 GLU A CA 1
ATOM 1422 C C . GLU A 1 176 ? 28.585 -2.710 -42.085 1.00 98.12 176 GLU A C 1
ATOM 1424 O O . GLU A 1 176 ? 29.189 -2.633 -43.157 1.00 98.12 176 GLU A O 1
ATOM 1429 N N . ASN A 1 177 ? 28.247 -1.609 -41.407 1.00 97.88 177 ASN A N 1
ATOM 1430 C CA . ASN A 1 177 ? 28.578 -0.255 -41.849 1.00 97.88 177 ASN A CA 1
ATOM 1431 C C . ASN A 1 177 ? 30.095 -0.014 -41.842 1.00 97.88 177 ASN A C 1
ATOM 1433 O O . ASN A 1 177 ? 30.631 0.566 -42.786 1.00 97.88 177 ASN A O 1
ATOM 1437 N N . GLN A 1 178 ? 30.807 -0.499 -40.821 1.00 97.75 178 GLN A N 1
ATOM 1438 C CA . GLN A 1 178 ? 32.271 -0.461 -40.789 1.00 97.75 178 GLN A CA 1
ATOM 1439 C C . GLN A 1 178 ? 32.882 -1.233 -41.968 1.00 97.75 178 GLN A C 1
ATOM 1441 O O . GLN A 1 178 ? 33.771 -0.699 -42.631 1.00 97.75 178 GLN A O 1
ATOM 1446 N N . GLY A 1 179 ? 32.357 -2.422 -42.287 1.00 97.88 179 GLY A N 1
ATOM 1447 C CA . GLY A 1 179 ? 32.770 -3.195 -43.464 1.00 97.88 179 GLY A CA 1
ATOM 1448 C C . GLY A 1 179 ? 32.577 -2.422 -44.772 1.00 97.88 179 GLY A C 1
ATOM 1449 O O . GLY A 1 179 ? 33.530 -2.223 -45.522 1.00 97.88 179 GLY A O 1
ATOM 1450 N N . ARG A 1 180 ? 31.379 -1.870 -45.000 1.00 97.50 180 ARG A N 1
ATOM 1451 C CA . ARG A 1 180 ? 31.090 -1.049 -46.193 1.00 97.50 180 ARG A CA 1
ATOM 1452 C C . ARG A 1 180 ? 31.975 0.194 -46.297 1.00 97.50 180 ARG A C 1
ATOM 1454 O O . ARG A 1 180 ? 32.353 0.589 -47.396 1.00 97.50 180 ARG A O 1
ATOM 1461 N N . ARG A 1 181 ? 32.310 0.837 -45.173 1.00 97.94 181 ARG A N 1
ATOM 1462 C CA . ARG A 1 181 ? 33.235 1.985 -45.158 1.00 97.94 181 ARG A CA 1
ATOM 1463 C C . ARG A 1 181 ? 34.644 1.587 -45.588 1.00 97.94 181 ARG A C 1
ATOM 1465 O O . ARG A 1 181 ? 35.273 2.356 -46.309 1.00 97.94 181 ARG A O 1
ATOM 1472 N N . ALA A 1 182 ? 35.121 0.414 -45.173 1.00 97.69 182 ALA A N 1
ATOM 1473 C CA . ALA A 1 182 ? 36.404 -0.113 -45.627 1.00 97.69 182 ALA A CA 1
ATOM 1474 C C . ALA A 1 182 ? 36.384 -0.394 -47.139 1.00 97.69 182 ALA A C 1
ATOM 1476 O O . ALA A 1 182 ? 37.268 0.072 -47.853 1.00 97.69 182 ALA A O 1
ATOM 1477 N N . GLU A 1 183 ? 35.327 -1.040 -47.646 1.00 97.75 183 GLU A N 1
ATOM 1478 C CA . GLU A 1 183 ? 35.156 -1.288 -49.087 1.00 97.75 183 GLU A CA 1
ATOM 1479 C C . GLU A 1 183 ? 35.134 0.010 -49.908 1.00 97.75 183 GLU A C 1
ATOM 1481 O O . GLU A 1 183 ? 35.763 0.094 -50.965 1.00 97.75 183 GLU A O 1
ATOM 1486 N N . LEU A 1 184 ? 34.434 1.045 -49.427 1.00 98.06 184 LEU A N 1
ATOM 1487 C CA . LEU A 1 184 ? 34.420 2.360 -50.072 1.00 98.06 184 LEU A CA 1
ATOM 1488 C C . LEU A 1 184 ? 35.816 2.978 -50.130 1.00 98.06 184 LEU A C 1
ATOM 1490 O O . LEU A 1 184 ? 36.210 3.477 -51.184 1.00 98.06 184 LEU A O 1
ATOM 1494 N N . LEU A 1 185 ? 36.570 2.919 -49.030 1.00 97.88 185 LEU A N 1
ATOM 1495 C CA . LEU A 1 185 ? 37.931 3.444 -48.978 1.00 97.88 185 LEU A CA 1
ATOM 1496 C C . LEU A 1 185 ? 38.839 2.716 -49.980 1.00 97.88 185 LEU A C 1
ATOM 1498 O O . LEU A 1 185 ? 39.560 3.363 -50.742 1.00 97.88 185 LEU A O 1
ATOM 1502 N N . ASP A 1 186 ? 38.749 1.388 -50.053 1.00 97.56 186 ASP A N 1
ATOM 1503 C CA . ASP A 1 186 ? 39.492 0.587 -51.028 1.00 97.56 186 ASP A CA 1
ATOM 1504 C C . ASP A 1 186 ? 39.140 0.994 -52.466 1.00 97.56 186 ASP A C 1
ATOM 1506 O O . ASP A 1 186 ? 40.035 1.255 -53.276 1.00 97.56 186 ASP A O 1
ATOM 1510 N N . MET A 1 187 ? 37.850 1.147 -52.786 1.00 97.12 187 MET A N 1
ATOM 1511 C CA . MET A 1 187 ? 37.421 1.623 -54.105 1.00 97.12 187 MET A CA 1
ATOM 1512 C C . MET A 1 187 ? 37.925 3.037 -54.414 1.00 97.12 187 MET A C 1
ATOM 1514 O O . MET A 1 187 ? 38.355 3.292 -55.541 1.00 97.12 187 MET A O 1
ATOM 1518 N N . GLU A 1 188 ? 37.916 3.952 -53.444 1.00 97.56 188 GLU A N 1
ATOM 1519 C CA . GLU A 1 188 ? 38.458 5.304 -53.601 1.00 97.56 188 GLU A CA 1
ATOM 1520 C C . GLU A 1 188 ? 39.962 5.282 -53.889 1.00 97.56 188 GLU A C 1
ATOM 1522 O O . GLU A 1 188 ? 40.424 6.012 -54.775 1.00 97.56 188 GLU A O 1
ATOM 1527 N N . THR A 1 189 ? 40.727 4.411 -53.220 1.00 97.38 189 THR A N 1
ATOM 1528 C CA . THR A 1 189 ? 42.162 4.257 -53.502 1.00 97.38 189 THR A CA 1
ATOM 1529 C C . THR A 1 189 ? 42.403 3.748 -54.922 1.00 97.38 189 THR A C 1
ATOM 1531 O O . THR A 1 189 ? 43.206 4.332 -55.657 1.00 97.38 189 THR A O 1
ATOM 1534 N N . VAL A 1 190 ? 41.660 2.724 -55.359 1.00 97.25 190 VAL A N 1
ATOM 1535 C CA . VAL A 1 190 ? 41.748 2.182 -56.723 1.00 97.25 190 VAL A CA 1
ATOM 1536 C C . VAL A 1 190 ? 41.367 3.254 -57.738 1.0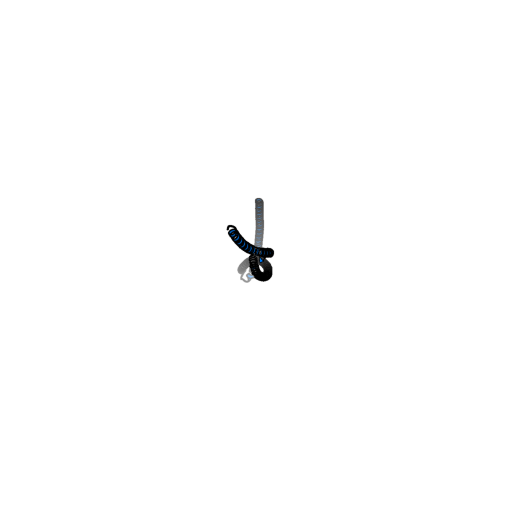0 97.25 190 VAL A C 1
ATOM 1538 O O . VAL A 1 190 ? 42.053 3.442 -58.743 1.00 97.25 190 VAL A O 1
ATOM 1541 N N . LEU A 1 191 ? 40.296 3.997 -57.482 1.00 97.75 191 LEU A N 1
ATOM 1542 C CA . LEU A 1 191 ? 39.825 5.061 -58.356 1.00 97.75 191 LEU A CA 1
ATOM 1543 C C . LEU A 1 191 ? 40.854 6.194 -58.468 1.00 97.75 191 LEU A C 1
ATOM 1545 O O . LEU A 1 191 ? 41.105 6.675 -59.576 1.00 97.75 191 LEU A O 1
ATOM 1549 N N . SER A 1 192 ? 41.492 6.581 -57.362 1.00 97.62 192 SER A N 1
ATOM 1550 C CA . SER A 1 192 ? 42.599 7.543 -57.346 1.00 97.62 192 SER A CA 1
ATOM 1551 C C . SER A 1 192 ? 43.772 7.059 -58.210 1.00 97.62 192 SER A C 1
ATOM 1553 O O . SER A 1 192 ? 44.192 7.754 -59.137 1.00 97.62 192 SER A O 1
ATOM 1555 N N . GLN A 1 193 ? 44.203 5.803 -58.035 1.00 97.38 193 GLN A N 1
ATOM 1556 C CA . GLN A 1 193 ? 45.255 5.197 -58.861 1.00 97.38 193 GLN A CA 1
ATOM 1557 C C . GLN A 1 193 ? 44.885 5.196 -60.353 1.00 97.38 193 GLN A C 1
ATOM 1559 O O . GLN A 1 193 ? 45.705 5.536 -61.210 1.00 97.38 193 GLN A O 1
ATOM 1564 N N . LYS A 1 194 ? 43.639 4.848 -60.702 1.00 97.06 194 LYS A N 1
ATOM 1565 C CA . LYS A 1 194 ? 43.163 4.876 -62.096 1.00 97.06 194 LYS A CA 1
ATOM 1566 C C . LYS A 1 194 ? 43.135 6.299 -62.662 1.00 97.06 194 LYS A C 1
ATOM 1568 O O . LYS A 1 194 ? 43.494 6.478 -63.829 1.00 97.06 194 LYS A O 1
ATOM 1573 N N . ARG A 1 195 ? 42.763 7.311 -61.866 1.00 97.81 195 ARG A N 1
ATOM 1574 C CA . ARG A 1 195 ? 42.828 8.734 -62.257 1.00 97.81 195 ARG A CA 1
ATOM 1575 C C . ARG A 1 195 ? 44.266 9.178 -62.540 1.00 97.81 195 ARG A C 1
ATOM 1577 O O . ARG A 1 195 ? 44.495 9.854 -63.548 1.00 97.81 195 ARG A O 1
ATOM 1584 N N . ASP A 1 196 ? 45.232 8.748 -61.733 1.00 97.44 196 ASP A N 1
ATOM 1585 C CA . ASP A 1 196 ? 46.652 9.054 -61.940 1.00 97.44 196 ASP A CA 1
ATOM 1586 C C . ASP A 1 196 ? 47.197 8.417 -63.219 1.00 97.44 196 ASP A C 1
ATOM 1588 O O . ASP A 1 196 ? 47.848 9.086 -64.028 1.00 97.44 196 ASP A O 1
ATOM 1592 N N . ILE A 1 197 ? 46.894 7.133 -63.442 1.00 97.06 197 ILE A N 1
ATOM 1593 C CA . ILE A 1 197 ? 47.279 6.417 -64.666 1.00 97.06 197 ILE A CA 1
ATOM 1594 C C . ILE A 1 197 ? 46.687 7.124 -65.888 1.00 97.06 197 ILE A C 1
ATOM 1596 O O . ILE A 1 197 ? 47.419 7.452 -66.821 1.00 97.06 197 ILE A O 1
ATOM 1600 N N . LEU A 1 198 ? 45.387 7.433 -65.867 1.00 97.62 198 LEU A N 1
ATOM 1601 C CA . LEU A 1 198 ? 44.718 8.135 -66.962 1.00 97.62 198 LEU A CA 1
ATOM 1602 C C . LEU A 1 198 ? 45.369 9.492 -67.253 1.00 97.62 198 LEU A C 1
ATOM 1604 O O . LEU A 1 198 ? 45.556 9.850 -68.418 1.00 97.62 198 LEU A O 1
ATOM 1608 N N . THR A 1 199 ? 45.729 10.243 -66.212 1.00 97.44 199 THR A N 1
ATOM 1609 C CA . THR A 1 199 ? 46.402 11.540 -66.350 1.00 97.44 199 THR A CA 1
ATOM 1610 C C . THR A 1 199 ? 47.774 11.381 -67.006 1.00 97.44 199 THR A C 1
ATOM 1612 O O . THR A 1 199 ? 48.061 12.076 -67.984 1.00 97.44 199 THR A O 1
ATOM 1615 N N . LYS A 1 200 ? 48.586 10.411 -66.562 1.00 97.31 200 LYS A N 1
ATOM 1616 C CA . LYS A 1 200 ? 49.890 10.090 -67.172 1.00 97.31 200 LYS A CA 1
ATOM 1617 C C . LYS A 1 200 ? 49.746 9.671 -68.639 1.00 97.31 200 LYS A C 1
ATOM 1619 O O . LYS A 1 200 ? 50.473 10.171 -69.498 1.00 97.31 200 LYS A O 1
ATOM 1624 N N . THR A 1 201 ? 48.774 8.817 -68.962 1.00 96.69 201 THR A N 1
ATOM 1625 C CA . THR A 1 201 ? 48.518 8.377 -70.343 1.00 96.69 201 THR A CA 1
ATOM 1626 C C . THR A 1 201 ? 48.053 9.531 -71.234 1.00 96.69 201 THR A C 1
ATOM 1628 O O . THR A 1 201 ? 48.529 9.657 -72.364 1.00 96.69 201 THR A O 1
ATOM 1631 N N . LYS A 1 202 ? 47.177 10.421 -70.741 1.00 97.38 202 LYS A N 1
ATOM 1632 C CA . LYS A 1 202 ? 46.770 11.639 -71.466 1.00 97.38 202 LYS A CA 1
ATOM 1633 C C . LYS A 1 202 ? 47.971 12.540 -71.758 1.00 97.38 202 LYS A C 1
ATOM 1635 O O . LYS A 1 202 ? 48.151 12.940 -72.906 1.00 97.38 202 LYS A O 1
ATOM 1640 N N . GLN A 1 203 ? 48.832 12.784 -70.768 1.00 97.12 203 GLN A N 1
ATOM 1641 C CA . GLN A 1 203 ? 50.059 13.568 -70.949 1.00 97.12 203 GLN A CA 1
ATOM 1642 C C . GLN A 1 203 ? 51.003 12.939 -71.985 1.00 97.12 203 GLN A C 1
ATOM 1644 O O . GLN A 1 203 ? 51.535 13.649 -72.842 1.00 97.12 203 GLN A O 1
ATOM 1649 N N . ALA A 1 204 ? 51.189 11.614 -71.949 1.00 96.62 204 ALA A N 1
ATOM 1650 C CA . ALA A 1 204 ? 52.008 10.890 -72.921 1.00 96.62 204 ALA A CA 1
ATOM 1651 C C . ALA A 1 204 ? 51.439 11.011 -74.343 1.00 96.62 204 ALA A C 1
ATOM 1653 O O . ALA A 1 204 ? 52.165 11.384 -75.268 1.00 96.62 204 ALA A O 1
ATOM 1654 N N . ARG A 1 205 ? 50.129 10.793 -74.512 1.00 97.06 205 ARG A N 1
ATOM 1655 C CA . ARG A 1 205 ? 49.417 11.018 -75.778 1.00 97.06 205 ARG A CA 1
ATOM 1656 C C . ARG A 1 205 ? 49.616 12.450 -76.277 1.00 97.06 205 ARG A C 1
ATOM 1658 O O . ARG A 1 205 ? 49.919 12.646 -77.450 1.00 97.06 205 ARG A O 1
ATOM 1665 N N . ASP A 1 206 ? 49.481 13.451 -75.412 1.00 97.12 206 ASP A N 1
ATOM 1666 C CA . ASP A 1 206 ? 49.610 14.861 -75.799 1.00 97.12 206 ASP A CA 1
ATOM 1667 C C . ASP A 1 206 ? 51.058 15.241 -76.140 1.00 97.12 206 ASP A C 1
ATOM 1669 O O . ASP A 1 206 ? 51.302 16.080 -77.010 1.00 97.12 206 ASP A O 1
ATOM 1673 N N . ARG A 1 207 ? 52.048 14.596 -75.513 1.00 96.50 207 ARG A N 1
ATOM 1674 C CA . ARG A 1 207 ? 53.459 14.695 -75.912 1.00 96.50 207 ARG A CA 1
ATOM 1675 C C . ARG A 1 207 ? 53.690 14.074 -77.290 1.00 96.50 207 ARG A C 1
ATOM 1677 O O . ARG A 1 207 ? 54.328 14.711 -78.124 1.00 96.50 207 ARG A O 1
ATOM 1684 N N . LEU A 1 208 ? 53.148 12.883 -77.549 1.00 96.12 208 LEU A N 1
ATOM 1685 C CA . LEU A 1 208 ? 53.235 12.226 -78.857 1.00 96.12 208 LEU A CA 1
ATOM 1686 C C . LEU A 1 208 ? 52.556 13.052 -79.951 1.00 96.12 208 LEU A C 1
ATOM 1688 O O . LEU A 1 208 ? 53.156 13.247 -81.001 1.00 96.12 208 LEU A O 1
ATOM 1692 N N . ARG A 1 209 ? 51.368 13.616 -79.694 1.00 96.31 209 ARG A N 1
ATOM 1693 C CA . ARG A 1 209 ? 50.686 14.538 -80.620 1.00 96.31 209 ARG A CA 1
ATOM 1694 C C . ARG A 1 209 ? 51.544 15.759 -80.945 1.00 96.31 209 ARG A C 1
ATOM 1696 O O . ARG A 1 209 ? 51.732 16.072 -82.115 1.00 96.31 209 ARG A O 1
ATOM 1703 N N . ARG A 1 210 ? 52.119 16.416 -79.929 1.00 95.38 210 ARG A N 1
ATOM 1704 C CA . ARG A 1 210 ? 53.029 17.560 -80.129 1.00 95.38 210 ARG A CA 1
ATOM 1705 C C . ARG A 1 210 ? 54.278 17.175 -80.923 1.00 95.38 210 ARG A C 1
ATOM 1707 O O . ARG A 1 210 ? 54.695 17.928 -81.796 1.00 95.38 210 ARG A O 1
ATOM 1714 N N . ASN A 1 211 ? 54.874 16.020 -80.638 1.00 94.94 211 ASN A N 1
ATOM 1715 C CA . ASN A 1 211 ? 56.040 15.530 -81.372 1.00 94.94 211 ASN A CA 1
ATOM 1716 C C . ASN A 1 211 ? 55.693 15.179 -82.823 1.00 94.94 211 ASN A C 1
ATOM 1718 O O . ASN A 1 211 ? 56.451 15.539 -83.715 1.00 94.94 211 ASN A O 1
ATOM 1722 N N . ASN A 1 212 ? 54.551 14.530 -83.062 1.00 92.94 212 ASN A N 1
ATOM 1723 C CA . ASN A 1 212 ? 54.064 14.215 -84.402 1.00 92.94 212 ASN A CA 1
ATOM 1724 C C . ASN A 1 212 ? 53.851 15.499 -85.216 1.00 92.94 212 ASN A C 1
ATOM 1726 O O . ASN A 1 212 ? 54.390 15.604 -86.311 1.00 92.94 212 ASN A O 1
ATOM 1730 N N . LEU A 1 213 ? 53.210 16.518 -84.632 1.00 91.38 213 LEU A N 1
ATOM 1731 C CA . LEU A 1 213 ? 53.045 17.825 -85.270 1.00 91.38 213 LEU A CA 1
ATOM 1732 C C . LEU A 1 213 ? 54.397 18.481 -85.604 1.00 91.38 213 LEU A C 1
ATOM 1734 O O . LEU A 1 213 ? 54.592 18.963 -86.715 1.00 91.38 213 LEU A O 1
ATOM 1738 N N . LYS A 1 214 ? 55.365 18.457 -84.677 1.00 92.50 214 LYS A N 1
ATOM 1739 C CA . LYS A 1 214 ? 56.727 18.967 -84.931 1.00 92.50 214 LYS A CA 1
ATOM 1740 C C . LYS A 1 214 ? 57.440 18.197 -86.042 1.00 92.50 214 LYS A C 1
ATOM 1742 O O . LYS A 1 214 ? 58.158 18.800 -86.831 1.00 92.50 214 LYS A O 1
ATOM 1747 N N . LEU A 1 215 ? 57.284 16.875 -86.092 1.00 89.56 215 LEU A N 1
ATOM 1748 C CA . LEU A 1 215 ? 57.862 16.043 -87.148 1.00 89.56 215 LEU A CA 1
ATOM 1749 C C . LEU A 1 215 ? 57.200 16.326 -88.496 1.00 89.56 215 LEU A C 1
ATOM 1751 O O . LEU A 1 215 ? 57.915 16.467 -89.479 1.00 89.56 215 LEU A O 1
ATOM 1755 N N . GLN A 1 216 ? 55.874 16.485 -88.540 1.00 86.25 216 GLN A N 1
ATOM 1756 C CA . GLN A 1 216 ? 55.157 16.915 -89.741 1.00 86.25 216 GLN A CA 1
ATOM 1757 C C . GLN A 1 216 ? 55.657 18.280 -90.231 1.00 86.25 216 GLN A C 1
ATOM 1759 O O . GLN A 1 216 ? 55.948 18.420 -91.413 1.00 86.25 216 GLN A O 1
ATOM 1764 N N . GLN A 1 217 ? 55.851 19.249 -89.329 1.00 85.94 217 GLN A N 1
ATOM 1765 C CA . GLN A 1 217 ? 56.433 20.553 -89.671 1.00 85.94 217 GLN A CA 1
ATOM 1766 C C . GLN A 1 217 ? 57.866 20.426 -90.215 1.00 85.94 217 GLN A C 1
ATOM 1768 O O . GLN A 1 217 ? 58.196 21.041 -91.224 1.00 85.94 217 GLN A O 1
ATOM 1773 N N . LYS A 1 218 ? 58.718 19.604 -89.584 1.00 86.00 218 LYS A N 1
ATOM 1774 C CA . LYS A 1 218 ? 60.105 19.366 -90.030 1.00 86.00 218 LYS A CA 1
ATOM 1775 C C . LYS A 1 218 ? 60.205 18.590 -91.341 1.00 86.00 218 LYS A C 1
ATOM 1777 O O . LYS A 1 218 ? 61.200 18.733 -92.042 1.00 86.00 218 LYS A O 1
ATOM 1782 N N . ARG A 1 219 ? 59.209 17.761 -91.661 1.00 79.88 219 ARG A N 1
ATOM 1783 C CA . ARG A 1 219 ? 59.173 16.961 -92.889 1.00 79.88 219 ARG A CA 1
ATOM 1784 C C . ARG A 1 219 ? 59.123 17.851 -94.140 1.00 79.88 219 ARG A C 1
ATOM 1786 O O . ARG A 1 219 ? 59.547 17.398 -95.195 1.00 79.88 219 ARG A O 1
ATOM 1793 N N . GLY A 1 220 ? 58.692 19.112 -94.032 1.00 78.94 220 GLY A N 1
ATOM 1794 C CA . GLY A 1 220 ? 58.734 20.070 -95.141 1.00 78.94 220 GLY A CA 1
ATOM 1795 C C . GLY A 1 220 ? 58.067 19.508 -96.401 1.00 78.94 220 GLY A C 1
ATOM 1796 O O . GLY A 1 220 ? 56.960 18.975 -96.337 1.00 78.94 220 GLY A O 1
ATOM 1797 N N . LEU A 1 221 ? 58.768 19.571 -97.536 1.00 75.88 221 LEU A N 1
ATOM 1798 C CA . LEU A 1 221 ? 58.295 19.036 -98.818 1.00 75.88 221 LEU A CA 1
ATOM 1799 C C . LEU A 1 221 ? 58.264 17.501 -98.867 1.00 75.88 221 LEU A C 1
ATOM 1801 O O . LEU A 1 221 ? 57.427 16.961 -99.577 1.00 75.88 221 LEU A O 1
ATOM 1805 N N . LEU A 1 222 ? 59.056 16.789 -98.045 1.00 72.94 222 LEU A N 1
ATOM 1806 C CA . LEU A 1 222 ? 59.105 15.309 -97.985 1.00 72.94 222 LEU A CA 1
ATOM 1807 C C . LEU A 1 222 ? 57.759 14.663 -97.603 1.00 72.94 222 LEU A C 1
ATOM 1809 O O . LEU A 1 222 ? 57.620 13.437 -97.605 1.00 72.94 222 LEU A O 1
ATOM 1813 N N . GLY A 1 223 ? 56.779 15.463 -97.175 1.00 71.88 223 GLY A N 1
ATOM 1814 C CA . GLY A 1 223 ? 55.410 15.038 -96.883 1.00 71.88 223 GLY A CA 1
ATOM 1815 C C . GLY A 1 223 ? 54.446 15.147 -98.056 1.00 71.88 223 GLY A C 1
ATOM 1816 O O . GLY A 1 223 ? 53.441 14.444 -98.046 1.00 71.88 223 GLY A O 1
ATOM 1817 N N . ASN A 1 224 ? 54.752 15.988 -99.042 1.00 80.75 224 ASN A N 1
ATOM 1818 C CA . ASN A 1 224 ? 53.890 16.281 -100.179 1.00 80.75 224 ASN A CA 1
ATOM 1819 C C . ASN A 1 224 ? 54.599 15.876 -101.468 1.00 80.75 224 ASN A C 1
ATOM 1821 O O . ASN A 1 224 ? 55.340 16.663 -102.053 1.00 80.75 224 ASN A O 1
ATOM 1825 N N . GLU A 1 225 ? 54.340 14.646 -101.905 1.00 80.25 225 GLU A N 1
ATOM 1826 C CA . GLU A 1 225 ? 54.969 14.043 -103.084 1.00 80.25 225 GLU A CA 1
ATOM 1827 C C . GLU A 1 225 ? 54.770 14.885 -104.353 1.00 80.25 225 GLU A C 1
ATOM 1829 O O . GLU A 1 225 ? 55.698 15.033 -105.139 1.00 80.25 225 GLU A O 1
ATOM 1834 N N . THR A 1 226 ? 53.603 15.517 -104.511 1.00 82.56 226 THR A N 1
ATOM 1835 C CA . THR A 1 226 ? 53.294 16.385 -105.658 1.00 82.56 226 THR A CA 1
ATOM 1836 C C . THR A 1 226 ? 54.228 17.591 -105.742 1.00 82.56 226 THR A C 1
ATOM 1838 O O . THR A 1 226 ? 54.825 17.839 -106.779 1.00 82.56 226 THR A O 1
ATOM 1841 N N . LEU A 1 227 ? 54.416 18.303 -104.626 1.00 83.88 227 LEU A N 1
ATOM 1842 C CA . LEU A 1 227 ? 55.301 19.470 -104.569 1.00 83.88 227 LEU A CA 1
ATOM 1843 C C . LEU A 1 227 ? 56.781 19.086 -104.733 1.00 83.88 227 LEU A C 1
ATOM 1845 O O . LEU A 1 227 ? 57.580 19.905 -105.176 1.00 83.88 227 LEU A O 1
ATOM 1849 N N . LEU A 1 228 ? 57.150 17.859 -104.353 1.00 85.06 228 LEU A N 1
ATOM 1850 C CA . LEU A 1 228 ? 58.501 17.325 -104.516 1.00 85.06 228 LEU A CA 1
ATOM 1851 C C . LEU A 1 228 ? 58.811 17.039 -105.985 1.00 85.06 228 LEU A C 1
ATOM 1853 O O . LEU A 1 228 ? 59.830 17.511 -106.479 1.00 85.06 228 LEU A O 1
ATOM 1857 N N . ARG A 1 229 ? 57.894 16.361 -106.685 1.00 85.19 229 ARG A N 1
ATOM 1858 C CA . ARG A 1 229 ? 57.997 16.125 -108.131 1.00 85.19 229 ARG A CA 1
ATOM 1859 C C . ARG A 1 229 ? 58.030 17.430 -108.918 1.00 85.19 229 ARG A C 1
ATOM 1861 O O . ARG A 1 229 ? 58.877 17.587 -109.786 1.00 85.19 229 ARG A O 1
ATOM 1868 N N . ASP A 1 230 ? 57.177 18.393 -108.564 1.00 88.19 230 ASP A N 1
ATOM 1869 C CA . ASP A 1 230 ? 57.205 19.718 -109.190 1.00 88.19 230 ASP A CA 1
ATOM 1870 C C . ASP A 1 230 ? 58.568 20.398 -108.986 1.00 88.19 230 ASP A C 1
ATOM 1872 O O . ASP A 1 230 ? 59.088 21.034 -109.899 1.00 88.19 230 ASP A O 1
ATOM 1876 N N . PHE A 1 231 ? 59.171 20.280 -107.796 1.00 86.31 231 PHE A N 1
ATOM 1877 C CA . PHE A 1 231 ? 60.491 20.851 -107.534 1.00 86.31 231 PHE A CA 1
ATOM 1878 C C . PHE A 1 231 ? 61.590 20.157 -108.347 1.00 86.31 231 PHE A C 1
ATOM 1880 O O . PHE A 1 231 ? 62.427 20.853 -108.917 1.00 86.31 231 PHE A O 1
ATOM 1887 N N . GLU A 1 232 ? 61.567 18.825 -108.437 1.00 87.88 232 GLU A N 1
ATOM 1888 C CA . GLU A 1 232 ? 62.475 18.040 -109.287 1.00 87.88 232 GLU A CA 1
ATOM 1889 C C . GLU A 1 232 ? 62.367 18.482 -110.752 1.00 87.88 232 GLU A C 1
ATOM 1891 O O . GLU A 1 232 ? 63.368 18.886 -111.341 1.00 87.88 232 GLU A O 1
ATOM 1896 N N . GLU A 1 233 ? 61.151 18.566 -111.300 1.00 88.25 233 GLU A N 1
ATOM 1897 C CA . GLU A 1 233 ? 60.935 19.069 -112.661 1.00 88.25 233 GLU A CA 1
ATOM 1898 C C . GLU A 1 233 ? 61.457 20.501 -112.838 1.00 88.25 233 GLU A C 1
ATOM 1900 O O . GLU A 1 233 ? 62.050 20.836 -113.866 1.00 88.25 233 GLU A O 1
ATOM 1905 N N . LYS A 1 234 ? 61.267 21.387 -111.849 1.00 87.88 234 LYS A N 1
ATOM 1906 C CA . LYS A 1 234 ? 61.807 22.751 -111.928 1.00 87.88 234 LYS A CA 1
ATOM 1907 C C . LYS A 1 234 ? 63.332 22.760 -111.912 1.00 87.88 234 LYS A C 1
ATOM 1909 O O . LYS A 1 234 ? 63.908 23.530 -112.680 1.00 87.88 234 LYS A O 1
ATOM 1914 N N . VAL A 1 235 ? 63.981 21.927 -111.103 1.00 91.12 235 VAL A N 1
ATOM 1915 C CA . VAL A 1 235 ? 65.445 21.793 -111.100 1.00 91.12 235 VAL A CA 1
ATOM 1916 C C . VAL A 1 235 ? 65.932 21.307 -112.464 1.00 91.12 235 VAL A C 1
ATOM 1918 O O . VAL A 1 235 ? 66.771 21.982 -113.062 1.00 91.12 235 VAL A O 1
ATOM 1921 N N . ASP A 1 236 ? 65.322 20.258 -113.016 1.00 88.75 236 ASP A N 1
ATOM 1922 C CA . ASP A 1 236 ? 65.656 19.737 -114.347 1.00 88.75 236 ASP A CA 1
ATOM 1923 C C . ASP A 1 236 ? 65.504 20.819 -115.430 1.00 88.75 236 ASP A C 1
ATOM 1925 O O . ASP A 1 236 ? 66.371 21.002 -116.290 1.00 88.75 236 ASP A O 1
ATOM 1929 N N . THR A 1 237 ? 64.427 21.616 -115.373 1.00 88.50 237 THR A N 1
ATOM 1930 C CA . THR A 1 237 ? 64.239 22.727 -116.322 1.00 88.50 237 THR A CA 1
ATOM 1931 C C . THR A 1 237 ? 65.295 23.822 -116.165 1.00 88.50 237 THR A C 1
ATOM 1933 O O . THR A 1 237 ? 65.723 24.398 -117.168 1.00 88.50 237 THR A O 1
ATOM 1936 N N . VAL A 1 238 ? 65.743 24.118 -114.941 1.00 89.00 238 VAL A N 1
ATOM 1937 C CA . VAL A 1 238 ? 66.804 25.103 -114.683 1.00 89.00 238 VAL A CA 1
ATOM 1938 C C . VAL A 1 238 ? 68.146 24.595 -115.196 1.00 89.00 238 VAL A C 1
ATOM 1940 O O . VAL A 1 238 ? 68.874 25.365 -115.824 1.00 89.00 238 VAL A O 1
ATOM 1943 N N . GLU A 1 239 ? 68.472 23.320 -114.994 1.00 88.50 239 GLU A N 1
ATOM 1944 C CA . GLU A 1 239 ? 69.690 22.717 -115.542 1.00 88.50 239 GLU A CA 1
ATOM 1945 C C . GLU A 1 239 ? 69.702 22.797 -117.069 1.00 88.50 239 GLU A C 1
ATOM 1947 O O . GLU A 1 239 ? 70.673 23.285 -117.656 1.00 88.50 239 GLU A O 1
ATOM 1952 N N . LEU A 1 240 ? 68.587 22.442 -117.713 1.00 88.31 240 LEU A N 1
ATOM 1953 C CA . LEU A 1 240 ? 68.436 22.554 -119.162 1.00 88.31 240 LEU A CA 1
ATOM 1954 C C . LEU A 1 240 ? 68.611 24.006 -119.644 1.00 88.31 240 LEU A C 1
ATOM 1956 O O . LEU A 1 240 ? 69.306 24.267 -120.629 1.00 88.31 240 LEU A O 1
ATOM 1960 N N . LEU A 1 241 ? 68.003 24.974 -118.950 1.00 85.81 241 LEU A N 1
ATOM 1961 C CA . LEU A 1 241 ? 68.151 26.398 -119.266 1.00 85.81 241 LEU A CA 1
ATOM 1962 C C . LEU A 1 241 ? 69.589 26.887 -119.063 1.00 85.81 241 LEU A C 1
ATOM 1964 O O . LEU A 1 241 ? 70.065 27.699 -119.856 1.00 85.81 241 LEU A O 1
ATOM 1968 N N . THR A 1 242 ? 70.294 26.380 -118.053 1.00 86.31 242 THR A N 1
ATOM 1969 C CA . THR A 1 242 ? 71.689 26.737 -117.760 1.00 86.31 242 THR A CA 1
ATOM 1970 C C . THR A 1 242 ? 72.622 26.204 -118.840 1.00 86.31 242 THR A C 1
ATOM 1972 O O . THR A 1 242 ? 73.414 26.971 -119.385 1.00 86.31 242 THR A O 1
ATOM 1975 N N . GLN A 1 243 ? 72.457 24.942 -119.244 1.00 85.69 243 GLN A N 1
ATOM 1976 C CA . GLN A 1 243 ? 73.167 24.366 -120.390 1.00 85.69 243 GLN A CA 1
ATOM 1977 C C . GLN A 1 243 ? 72.892 25.175 -121.662 1.00 85.69 243 GLN A C 1
ATOM 1979 O O . GLN A 1 243 ? 73.805 25.524 -122.411 1.00 85.69 243 GLN A O 1
ATOM 1984 N N . ARG A 1 244 ? 71.633 25.566 -121.892 1.00 85.25 244 ARG A N 1
ATOM 1985 C CA . ARG A 1 244 ? 71.264 26.407 -123.035 1.00 85.25 244 ARG A CA 1
ATOM 1986 C C . ARG A 1 244 ? 71.935 27.781 -122.965 1.00 85.25 244 ARG A C 1
ATOM 1988 O O . ARG A 1 244 ? 72.423 28.270 -123.977 1.00 85.25 244 ARG A O 1
ATOM 1995 N N . LEU A 1 245 ? 72.038 28.377 -121.783 1.00 85.50 245 LEU A N 1
ATOM 1996 C CA . LEU A 1 245 ? 72.731 29.644 -121.561 1.00 85.50 245 LEU A CA 1
ATOM 1997 C C . LEU A 1 245 ? 74.247 29.518 -121.786 1.00 85.50 245 LEU A C 1
ATOM 1999 O O . LEU A 1 245 ? 74.844 30.412 -122.384 1.00 85.50 245 LEU A O 1
ATOM 2003 N N . GLU A 1 246 ? 74.866 28.407 -121.387 1.00 83.88 246 GLU A N 1
ATOM 2004 C CA . GLU A 1 246 ? 76.267 28.103 -121.701 1.00 83.88 246 GLU A CA 1
ATOM 2005 C C . GLU A 1 246 ? 76.492 27.925 -123.202 1.00 83.88 246 GLU A C 1
ATOM 2007 O O . GLU A 1 246 ? 77.386 28.564 -123.757 1.00 83.88 246 GLU A O 1
ATOM 2012 N N . THR A 1 247 ? 75.641 27.162 -123.897 1.00 83.25 247 THR A N 1
ATOM 2013 C CA . THR A 1 247 ? 75.738 27.036 -125.361 1.00 83.25 247 THR A CA 1
ATOM 2014 C C . THR A 1 247 ? 75.582 28.388 -126.057 1.00 83.25 247 THR A C 1
ATOM 2016 O O . THR A 1 247 ? 76.323 28.676 -126.996 1.00 83.25 247 THR A O 1
ATOM 2019 N N . LEU A 1 248 ? 74.697 29.261 -125.560 1.00 81.81 248 LEU A N 1
ATOM 2020 C CA . LEU A 1 248 ? 74.509 30.613 -126.082 1.00 81.81 248 LEU A CA 1
ATOM 2021 C C . LEU A 1 248 ? 75.714 31.518 -125.791 1.00 81.81 248 LEU A C 1
ATOM 2023 O O . LEU A 1 248 ? 76.105 32.298 -126.656 1.00 81.81 248 LEU A O 1
ATOM 2027 N N . LYS A 1 249 ? 76.347 31.395 -124.616 1.00 79.56 249 LYS A N 1
ATOM 2028 C CA . LYS A 1 249 ? 77.616 32.070 -124.289 1.00 79.56 249 LYS A CA 1
ATOM 2029 C C . LYS A 1 249 ? 78.744 31.604 -125.208 1.00 79.56 249 LYS A C 1
ATOM 2031 O O . LYS A 1 249 ? 79.469 32.446 -125.733 1.00 79.56 249 LYS A O 1
ATOM 2036 N N . CYS A 1 250 ? 78.862 30.300 -125.463 1.00 75.94 250 CYS A N 1
ATOM 2037 C CA . CYS A 1 250 ? 79.813 29.744 -126.427 1.00 75.94 250 CYS A CA 1
ATOM 2038 C C . CYS A 1 250 ? 79.535 30.253 -127.850 1.00 75.94 250 CYS A C 1
ATOM 2040 O O . CYS A 1 250 ? 80.464 30.653 -128.550 1.00 75.94 250 CYS A O 1
ATOM 2042 N N . HIS A 1 251 ? 78.266 30.320 -128.263 1.00 75.19 251 HIS A N 1
ATOM 2043 C CA . HIS A 1 251 ? 77.871 30.889 -129.554 1.00 75.19 251 HIS A CA 1
ATOM 2044 C C . HIS A 1 251 ? 78.181 32.386 -129.652 1.00 75.19 251 HIS A C 1
ATOM 2046 O O . HIS A 1 251 ? 78.700 32.840 -130.667 1.00 75.19 251 HIS A O 1
ATOM 2052 N N . HIS A 1 252 ? 77.924 33.159 -128.597 1.00 75.88 252 HIS A N 1
ATOM 2053 C CA . HIS A 1 252 ? 78.241 34.584 -128.552 1.00 75.88 252 HIS A CA 1
ATOM 2054 C C . HIS A 1 252 ? 79.757 34.829 -128.568 1.00 75.88 252 HIS A C 1
ATOM 2056 O O . HIS A 1 252 ? 80.225 35.706 -129.288 1.00 75.88 252 HIS A O 1
ATOM 2062 N N . ALA A 1 253 ? 80.545 34.007 -127.866 1.00 73.56 253 ALA A N 1
ATOM 2063 C CA . ALA A 1 253 ? 82.004 34.021 -127.962 1.00 73.56 253 ALA A CA 1
ATOM 2064 C C . ALA A 1 253 ? 82.483 33.693 -129.391 1.00 73.56 253 ALA A C 1
ATOM 2066 O O . ALA A 1 253 ? 83.380 34.361 -129.911 1.00 73.56 253 ALA A O 1
ATOM 2067 N N . GLY A 1 254 ? 81.833 32.734 -130.060 1.00 72.06 254 GLY A N 1
ATOM 2068 C CA . GLY A 1 254 ? 82.038 32.434 -131.479 1.00 72.06 254 GLY A CA 1
ATOM 2069 C C . GLY A 1 254 ? 81.702 33.615 -132.396 1.00 72.06 254 GLY A C 1
ATOM 2070 O O . GLY A 1 254 ? 82.494 33.960 -133.271 1.00 72.06 254 GLY A O 1
ATOM 2071 N N . LEU A 1 255 ? 80.587 34.307 -132.147 1.00 71.38 255 LEU A N 1
ATOM 2072 C CA . LEU A 1 255 ? 80.182 35.493 -132.904 1.00 71.38 255 LEU A CA 1
ATOM 2073 C C . LEU A 1 255 ? 81.121 36.687 -132.679 1.00 71.38 255 LEU A C 1
ATOM 2075 O O . LEU A 1 255 ? 81.435 37.404 -133.626 1.00 71.38 255 LEU A O 1
ATOM 2079 N N . ILE A 1 256 ? 81.644 36.881 -131.465 1.00 71.38 256 ILE A N 1
ATOM 2080 C CA . ILE A 1 256 ? 82.680 37.887 -131.173 1.00 71.38 256 ILE A CA 1
ATOM 2081 C C . ILE A 1 256 ? 83.965 37.581 -131.958 1.00 71.38 256 ILE A C 1
ATOM 2083 O O . ILE A 1 256 ? 84.596 38.498 -132.491 1.00 71.38 256 ILE A O 1
ATOM 2087 N N . LEU A 1 257 ? 84.343 36.304 -132.083 1.00 64.94 257 LEU A N 1
ATOM 2088 C CA . LEU A 1 257 ? 85.479 35.878 -132.906 1.00 64.94 257 LEU A CA 1
ATOM 2089 C C . LEU A 1 257 ? 85.227 36.135 -134.401 1.00 64.94 257 LEU A C 1
ATOM 2091 O O . LEU A 1 257 ? 86.117 36.655 -135.079 1.00 64.94 257 LEU A O 1
ATOM 2095 N N . THR A 1 258 ? 84.018 35.878 -134.912 1.00 63.38 258 THR A N 1
ATOM 2096 C CA . THR A 1 258 ? 83.667 36.193 -136.309 1.00 63.38 258 THR A CA 1
ATOM 2097 C C . THR A 1 258 ? 83.553 37.696 -136.567 1.00 63.38 258 THR A C 1
ATOM 2099 O O . THR A 1 258 ? 84.022 38.164 -137.600 1.00 63.38 258 THR A O 1
ATOM 2102 N N . CYS A 1 259 ? 83.043 38.486 -135.618 1.00 60.25 259 CYS A N 1
ATOM 2103 C CA . CYS A 1 259 ? 83.017 39.949 -135.699 1.00 60.25 259 CYS A CA 1
ATOM 2104 C C . CYS A 1 259 ? 84.435 40.542 -135.678 1.00 60.25 259 CYS A C 1
ATOM 2106 O O . CYS A 1 259 ? 84.716 41.465 -136.439 1.00 60.25 259 CYS A O 1
ATOM 2108 N N . ARG A 1 260 ? 85.371 39.969 -134.902 1.00 60.84 260 ARG A N 1
ATOM 2109 C CA . ARG A 1 260 ? 86.808 40.304 -134.983 1.00 60.84 260 ARG A CA 1
ATOM 2110 C C . ARG A 1 260 ? 87.421 39.916 -136.335 1.00 60.84 260 ARG A C 1
ATOM 2112 O O . ARG A 1 260 ? 88.273 40.642 -136.844 1.00 60.84 260 ARG A O 1
ATOM 2119 N N . GLY A 1 261 ? 86.981 38.809 -136.937 1.00 60.41 261 GLY A N 1
ATOM 2120 C CA . GLY A 1 261 ? 87.367 38.401 -138.293 1.00 60.41 261 GLY A CA 1
ATOM 2121 C C . GLY A 1 261 ? 86.856 39.355 -139.381 1.00 60.41 261 GLY A C 1
ATOM 2122 O O . GLY A 1 261 ? 87.606 39.717 -140.285 1.00 60.41 261 GLY A O 1
ATOM 2123 N N . ILE A 1 262 ? 85.616 39.833 -139.259 1.00 60.94 262 ILE A N 1
ATOM 2124 C CA . ILE A 1 262 ? 85.008 40.811 -140.174 1.00 60.94 262 ILE A CA 1
ATOM 2125 C C . ILE A 1 262 ? 85.628 42.205 -139.975 1.00 60.94 262 ILE A C 1
ATOM 2127 O O . ILE A 1 262 ? 85.935 42.869 -140.960 1.00 60.94 262 ILE A O 1
ATOM 2131 N N . GLN A 1 263 ? 85.955 42.617 -138.743 1.00 55.75 263 GLN A N 1
ATOM 2132 C CA . GLN A 1 263 ? 86.730 43.842 -138.484 1.00 55.75 263 GLN A CA 1
ATOM 2133 C C . GLN A 1 263 ? 88.147 43.796 -139.084 1.00 55.75 263 GLN A C 1
ATOM 2135 O O . GLN A 1 263 ? 88.653 44.829 -139.520 1.00 55.75 263 GLN A O 1
ATOM 2140 N N . LYS A 1 264 ? 88.789 42.618 -139.157 1.00 57.12 264 LYS A N 1
ATOM 2141 C CA . LYS A 1 264 ? 90.065 42.446 -139.879 1.00 57.12 264 LYS A CA 1
ATOM 2142 C C . LYS A 1 264 ? 89.893 42.523 -141.403 1.00 57.12 264 LYS A C 1
ATOM 2144 O O . LYS A 1 264 ? 90.742 43.121 -142.054 1.00 57.12 264 LYS A O 1
ATOM 2149 N N . LYS A 1 265 ? 88.787 42.009 -141.961 1.00 56.09 265 LYS A N 1
ATOM 2150 C CA . LYS A 1 265 ? 88.468 42.122 -143.400 1.00 56.09 265 LYS A CA 1
ATOM 2151 C C . LYS A 1 265 ? 88.054 43.541 -143.822 1.00 56.09 265 LYS A C 1
ATOM 2153 O O . LYS A 1 265 ? 88.427 43.971 -144.904 1.00 56.09 265 LYS A O 1
ATOM 2158 N N . ILE A 1 266 ? 87.387 44.307 -142.955 1.00 56.72 266 ILE A N 1
ATOM 2159 C CA . ILE A 1 266 ? 87.057 45.728 -143.195 1.00 56.72 266 ILE A CA 1
ATOM 2160 C C . ILE A 1 266 ? 88.315 46.616 -143.135 1.00 56.72 266 ILE A C 1
ATOM 2162 O O . ILE A 1 266 ? 88.418 47.583 -143.881 1.00 56.72 266 ILE A O 1
ATOM 2166 N N . LYS A 1 267 ? 89.323 46.262 -142.323 1.00 55.81 267 LYS A N 1
ATOM 2167 C CA . LYS A 1 267 ? 90.626 46.954 -142.319 1.00 55.81 267 LYS A CA 1
ATOM 2168 C C . LYS A 1 267 ? 91.504 46.657 -143.545 1.00 55.81 267 LYS A C 1
ATOM 2170 O O . LYS A 1 267 ? 92.395 47.447 -143.818 1.00 55.81 267 LYS A O 1
ATOM 2175 N N . GLN A 1 268 ? 91.257 45.567 -144.278 1.00 54.28 268 GLN A N 1
ATOM 2176 C CA . GLN A 1 268 ? 91.972 45.219 -145.520 1.00 54.28 268 GLN A CA 1
ATOM 2177 C C . GLN A 1 268 ? 91.292 45.742 -146.800 1.00 54.28 268 GLN A C 1
ATOM 2179 O O . GLN A 1 268 ? 91.896 45.663 -147.860 1.00 54.28 268 GLN A O 1
ATOM 2184 N N . ALA A 1 269 ? 90.071 46.283 -146.715 1.00 51.81 269 ALA A N 1
ATOM 2185 C CA . ALA A 1 269 ? 89.327 46.840 -147.854 1.00 51.81 269 ALA A CA 1
ATOM 2186 C C . ALA A 1 269 ? 89.384 48.382 -147.954 1.00 51.81 269 ALA A C 1
ATOM 2188 O O . ALA A 1 269 ? 88.807 48.950 -148.872 1.00 51.81 269 ALA A O 1
ATOM 2189 N N . ASN A 1 270 ? 90.082 49.048 -147.026 1.00 46.53 270 ASN A N 1
ATOM 2190 C CA . ASN A 1 270 ? 90.353 50.493 -147.045 1.00 46.53 270 ASN A CA 1
ATOM 2191 C C . ASN A 1 270 ? 91.864 50.778 -147.188 1.00 46.53 270 ASN A C 1
ATOM 2193 O O . ASN A 1 270 ? 92.409 51.664 -146.528 1.00 46.53 270 ASN A O 1
ATOM 2197 N N . SER A 1 271 ? 92.552 49.986 -148.013 1.00 46.50 271 SER A N 1
ATOM 2198 C CA . SER A 1 271 ? 93.909 50.234 -148.521 1.00 46.50 271 SER A CA 1
ATOM 2199 C C . SER A 1 271 ? 93.887 50.137 -150.037 1.00 46.50 271 SER A C 1
ATOM 2201 O O . SER A 1 271 ? 93.195 49.217 -150.527 1.00 46.50 271 SER A O 1
#

Radius of gyration: 88.4 Å; chains: 1; bounding box: 147×70×247 Å

Foldseek 3Di:
DPVVVVVVVVVVVVVVVVVVVVVVVVVVVVVVVVVVVVVVVVVVVVVVVVVVLVVVLVVQLVVCQVPQVHSVSSSVVSVVVVVVVVVVVVVVVVVVVVVVVVVVVVVVVVVVVVVVVVVVVVVVVVVVVVVVVVVVVVVVVVVVVVVVVVVVVVVVVVVVVVVVVVVVVVVVVVVVVVVVVVVVVVVVVVVVVVVVVVVVVVVVVVVVVVVVVVVVVVCPCVVPVVVVVVVVVVVVVVVVVVVVVVVVVVVVVVVVVVVVVVVVVVVVVVD

pLDDT: mean 89.98, std 10.57, range [46.5, 98.56]